Protein AF-A0A662VLW8-F1 (afdb_monomer)

Structure (mmCIF, N/CA/C/O backbone):
data_AF-A0A662VLW8-F1
#
_entry.id   AF-A0A662VLW8-F1
#
loop_
_atom_site.group_PDB
_atom_site.id
_atom_site.type_symbol
_atom_site.label_atom_id
_atom_site.label_alt_id
_atom_site.label_comp_id
_atom_site.label_asym_id
_atom_site.label_entity_id
_atom_site.label_seq_id
_atom_site.pdbx_PDB_ins_code
_atom_site.Cartn_x
_atom_site.Cartn_y
_atom_site.Cartn_z
_atom_site.occupancy
_atom_site.B_iso_or_equiv
_atom_site.auth_seq_id
_atom_site.auth_comp_id
_atom_site.auth_asym_id
_atom_site.auth_atom_id
_atom_site.pdbx_PDB_model_num
ATOM 1 N N . MET A 1 1 ? -8.855 11.439 -11.897 1.00 85.56 1 MET A N 1
ATOM 2 C CA . MET A 1 1 ? -8.443 11.317 -10.485 1.00 85.56 1 MET A CA 1
ATOM 3 C C . MET A 1 1 ? -9.044 10.047 -9.912 1.00 85.56 1 MET A C 1
ATOM 5 O O . MET A 1 1 ? -10.262 9.902 -9.970 1.00 85.56 1 MET A O 1
ATOM 9 N N . ASP A 1 2 ? -8.209 9.152 -9.398 1.00 95.69 2 ASP A N 1
ATOM 10 C CA . ASP A 1 2 ? -8.603 7.852 -8.847 1.00 95.69 2 ASP A CA 1
ATOM 11 C C . ASP A 1 2 ? -9.558 7.975 -7.647 1.00 95.69 2 ASP A C 1
ATOM 13 O O . ASP A 1 2 ? -9.374 8.852 -6.803 1.00 95.69 2 ASP A O 1
ATOM 17 N N . TYR A 1 3 ? -10.555 7.084 -7.568 1.00 94.62 3 TYR A N 1
ATOM 18 C CA . TYR A 1 3 ? -11.635 7.117 -6.575 1.00 94.62 3 TYR A CA 1
ATOM 19 C C . TYR A 1 3 ? -11.154 6.978 -5.122 1.00 94.62 3 TYR A C 1
ATOM 21 O O . TYR A 1 3 ? -11.579 7.760 -4.269 1.00 94.62 3 TYR A O 1
ATOM 29 N N . ILE A 1 4 ? -10.237 6.045 -4.836 1.00 96.50 4 ILE A N 1
ATOM 30 C CA . ILE A 1 4 ? -9.683 5.863 -3.485 1.00 96.50 4 ILE A CA 1
ATOM 31 C C . ILE A 1 4 ? -8.940 7.132 -3.062 1.00 96.50 4 ILE A C 1
ATOM 33 O O . ILE A 1 4 ? -9.082 7.591 -1.928 1.00 96.50 4 ILE A O 1
ATOM 37 N N . ILE A 1 5 ? -8.198 7.751 -3.985 1.00 97.94 5 ILE A N 1
ATOM 38 C CA . ILE A 1 5 ? -7.522 9.024 -3.714 1.00 97.94 5 ILE A CA 1
ATOM 39 C C . ILE A 1 5 ? -8.530 10.142 -3.418 1.00 97.94 5 ILE A C 1
ATOM 41 O O . ILE A 1 5 ? -8.291 10.931 -2.502 1.00 97.94 5 ILE A O 1
ATOM 45 N N . GLN A 1 6 ? -9.661 10.217 -4.135 1.00 97.00 6 GLN A N 1
ATOM 46 C CA . GLN A 1 6 ? -10.696 11.222 -3.840 1.00 97.00 6 GLN A CA 1
ATOM 47 C C . GLN A 1 6 ? -11.248 11.055 -2.421 1.00 97.00 6 GLN A C 1
ATOM 49 O O . GLN A 1 6 ? -11.344 12.034 -1.679 1.00 97.00 6 GLN A O 1
ATOM 54 N N . LEU A 1 7 ? -11.550 9.817 -2.021 1.00 96.56 7 LEU A N 1
ATOM 55 C CA . LEU A 1 7 ? -12.057 9.509 -0.686 1.00 96.56 7 LEU A CA 1
ATOM 56 C C . LEU A 1 7 ? -11.058 9.894 0.405 1.00 96.56 7 LEU A C 1
ATOM 58 O O . LEU A 1 7 ? -11.410 10.630 1.327 1.00 96.56 7 LEU A O 1
ATOM 62 N N . LEU A 1 8 ? -9.796 9.487 0.265 1.00 97.38 8 LEU A N 1
ATOM 63 C CA . LEU A 1 8 ? -8.748 9.823 1.231 1.00 97.38 8 LEU A CA 1
ATOM 64 C C . LEU A 1 8 ? -8.506 11.336 1.326 1.00 97.38 8 LEU A C 1
ATOM 66 O O . LEU A 1 8 ? -8.217 11.843 2.406 1.00 97.38 8 LEU A O 1
ATOM 70 N N . LYS A 1 9 ? -8.654 12.076 0.220 1.00 97.56 9 LYS A N 1
ATOM 71 C CA . LYS A 1 9 ? -8.595 13.547 0.230 1.00 97.56 9 LYS A CA 1
ATOM 72 C C . LYS A 1 9 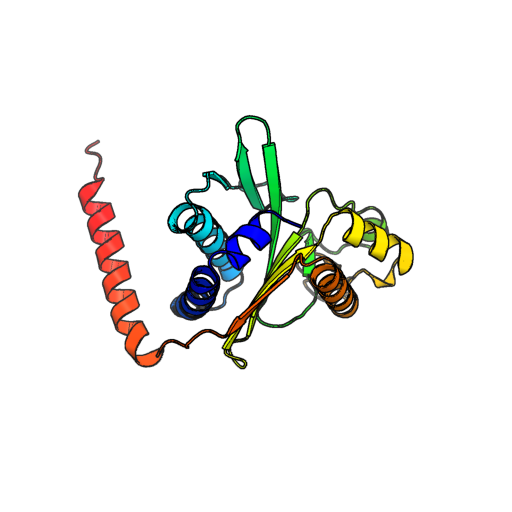? -9.787 14.178 0.941 1.00 97.56 9 LYS A C 1
ATOM 74 O O . LYS A 1 9 ? -9.612 15.210 1.580 1.00 97.56 9 LYS A O 1
ATOM 79 N N . SER A 1 10 ? -10.970 13.573 0.840 1.00 97.12 10 SER A N 1
ATOM 80 C CA . SER A 1 10 ? -12.174 14.054 1.526 1.00 97.12 10 SER A CA 1
ATOM 81 C C . SER A 1 10 ? -12.163 13.788 3.037 1.00 97.12 10 SER A C 1
ATOM 83 O O . SER A 1 10 ? -12.793 14.538 3.778 1.00 97.12 10 SER A O 1
ATOM 85 N N . ARG A 1 11 ? -11.436 12.752 3.487 1.00 96.94 11 ARG A N 1
ATOM 86 C CA . ARG A 1 11 ? -11.276 12.353 4.899 1.00 96.94 11 ARG A CA 1
ATOM 87 C C . ARG A 1 11 ? -9.808 12.062 5.240 1.00 96.94 11 ARG A C 1
ATOM 89 O O . ARG A 1 11 ? -9.415 10.904 5.417 1.00 96.94 11 ARG A O 1
ATOM 96 N N . PRO A 1 12 ? -8.945 13.091 5.291 1.00 95.38 12 PRO A N 1
ATOM 97 C CA . PRO A 1 12 ? -7.513 12.912 5.533 1.00 95.38 12 PRO A CA 1
ATOM 98 C C . PRO A 1 12 ? -7.187 12.319 6.916 1.00 95.38 12 PRO A C 1
ATOM 100 O O . PRO A 1 12 ? -6.102 11.766 7.105 1.00 95.38 12 PRO A O 1
ATOM 103 N N . GLU A 1 13 ? -8.100 12.405 7.881 1.00 96.75 13 GLU A N 1
ATOM 104 C CA . GLU A 1 13 ? -8.016 11.753 9.191 1.00 96.75 13 GLU A CA 1
ATOM 105 C C . GLU A 1 13 ? -7.981 10.222 9.091 1.00 96.75 13 GLU A C 1
ATOM 107 O O . GLU A 1 13 ? -7.292 9.568 9.877 1.00 96.75 13 GLU A O 1
ATOM 112 N N . THR A 1 14 ? -8.638 9.644 8.082 1.00 97.12 14 THR A N 1
ATOM 113 C CA . THR A 1 14 ? -8.583 8.206 7.801 1.00 97.12 14 THR A CA 1
ATOM 114 C C . THR A 1 14 ? -7.182 7.789 7.354 1.00 97.12 14 THR A C 1
ATOM 116 O O . THR A 1 14 ? -6.678 6.737 7.751 1.00 97.12 14 THR A O 1
ATOM 119 N N . LEU A 1 15 ? -6.496 8.637 6.582 1.00 96.56 15 LEU A N 1
ATOM 120 C CA . LEU A 1 15 ? -5.108 8.388 6.200 1.00 96.56 15 LEU A CA 1
ATOM 121 C C . LEU A 1 15 ? -4.164 8.508 7.410 1.00 96.56 15 LEU A C 1
ATOM 123 O O . LEU A 1 15 ? -3.260 7.691 7.572 1.00 96.56 15 LEU A O 1
ATOM 127 N N . GLU A 1 16 ? -4.402 9.464 8.309 1.00 96.88 16 GLU A N 1
ATOM 128 C CA . GLU A 1 16 ? -3.677 9.549 9.583 1.00 96.88 16 GLU A CA 1
ATOM 129 C C . GLU A 1 16 ? -3.912 8.317 10.479 1.00 96.88 16 GLU A C 1
ATOM 131 O O . GLU A 1 16 ? -2.974 7.809 11.103 1.00 96.88 16 GLU A O 1
ATOM 136 N N . LEU A 1 17 ? -5.143 7.796 10.534 1.00 97.31 17 LEU A N 1
ATOM 137 C CA . LEU A 1 17 ? -5.445 6.527 11.196 1.00 97.31 17 LEU A CA 1
ATOM 138 C C . LEU A 1 17 ? -4.645 5.375 10.577 1.00 97.31 17 LEU A C 1
ATOM 140 O O . LEU A 1 17 ? -4.013 4.628 11.322 1.00 97.31 17 LEU A O 1
ATOM 144 N N . LEU A 1 18 ? -4.602 5.263 9.246 1.00 97.00 18 LEU A N 1
ATOM 145 C CA . LEU A 1 18 ? -3.811 4.230 8.574 1.00 97.00 18 LEU A CA 1
ATOM 146 C C . LEU A 1 18 ? -2.327 4.314 8.955 1.00 97.00 18 LEU A C 1
ATOM 148 O O . LEU A 1 18 ? -1.722 3.281 9.226 1.00 97.00 18 LEU A O 1
ATOM 152 N N . GLY A 1 19 ? -1.753 5.520 9.042 1.00 96.06 19 GLY A N 1
ATOM 153 C CA . GLY A 1 19 ? -0.368 5.725 9.487 1.00 96.06 19 GLY A CA 1
ATOM 154 C C . GLY A 1 19 ? -0.106 5.183 10.896 1.00 96.06 19 GLY A C 1
ATOM 155 O O . GLY A 1 19 ? 0.886 4.493 11.129 1.00 96.06 19 GLY A O 1
ATOM 156 N N . ARG A 1 20 ? -1.046 5.408 11.819 1.00 95.50 20 ARG A N 1
ATOM 157 C CA . ARG A 1 20 ? -1.007 4.858 13.183 1.00 95.50 20 ARG A CA 1
ATOM 158 C C . ARG A 1 20 ? -1.162 3.336 13.204 1.00 95.50 20 ARG A C 1
ATOM 160 O O . ARG A 1 20 ? -0.354 2.653 13.829 1.00 95.50 20 ARG A O 1
ATOM 167 N N . LEU A 1 21 ? -2.144 2.788 12.483 1.00 94.94 21 LEU A N 1
ATOM 168 C CA . LEU A 1 21 ? -2.339 1.336 12.343 1.00 94.94 21 LEU A CA 1
ATOM 169 C C . LEU A 1 21 ? -1.097 0.651 11.760 1.00 94.94 21 LEU A C 1
ATOM 171 O O . LEU A 1 21 ? -0.743 -0.454 12.173 1.00 94.94 21 LEU A O 1
ATOM 175 N N . TRP A 1 22 ? -0.401 1.332 10.850 1.00 93.06 22 TRP A N 1
ATOM 176 C CA . TRP A 1 22 ? 0.841 0.851 10.262 1.00 93.06 22 TRP A CA 1
ATOM 177 C C . TRP A 1 22 ? 1.918 0.576 11.308 1.00 93.06 22 TRP A C 1
ATOM 179 O O . TRP A 1 22 ? 2.621 -0.422 11.190 1.00 93.06 22 TRP A O 1
ATOM 189 N N . GLU A 1 23 ? 2.048 1.424 12.335 1.00 91.38 23 GLU A N 1
ATOM 190 C CA . GLU A 1 23 ? 2.996 1.200 13.433 1.00 91.38 23 GLU A CA 1
ATOM 191 C C . GLU A 1 23 ? 2.580 -0.004 14.291 1.00 91.38 23 GLU A C 1
ATOM 193 O O . GLU A 1 23 ? 3.427 -0.838 14.616 1.00 91.38 23 GLU A O 1
ATOM 198 N N . ILE A 1 24 ? 1.281 -0.148 14.585 1.00 92.75 24 ILE A N 1
ATOM 199 C CA . ILE A 1 24 ? 0.736 -1.258 15.388 1.00 92.75 24 ILE A CA 1
ATOM 200 C C . ILE A 1 24 ? 1.044 -2.616 14.749 1.00 92.75 24 ILE A C 1
ATOM 202 O O . ILE A 1 24 ? 1.439 -3.540 15.460 1.00 92.75 24 ILE A O 1
ATOM 206 N N . LEU A 1 25 ? 0.946 -2.731 13.418 1.00 91.06 25 LEU A N 1
ATOM 207 C CA . LEU A 1 25 ? 1.247 -3.971 12.689 1.00 91.06 25 LEU A CA 1
ATOM 208 C C . LEU A 1 25 ? 2.637 -4.550 12.999 1.00 91.06 25 LEU A C 1
ATOM 210 O O . LEU A 1 25 ? 2.832 -5.761 12.921 1.00 91.06 25 LEU A O 1
ATOM 214 N N . TYR A 1 26 ? 3.605 -3.714 13.385 1.00 88.31 26 TYR A N 1
ATOM 215 C CA . TYR A 1 26 ? 4.954 -4.174 13.720 1.00 88.31 26 TYR A CA 1
ATOM 216 C C . TYR A 1 26 ? 5.076 -4.835 15.086 1.00 88.31 26 TYR A C 1
ATOM 218 O O . TYR A 1 26 ? 6.105 -5.461 15.347 1.00 88.31 26 TYR A O 1
ATOM 226 N N . ILE A 1 27 ? 4.059 -4.750 15.949 1.00 90.25 27 ILE A N 1
ATOM 227 C CA . ILE A 1 27 ? 4.048 -5.497 17.216 1.00 90.25 27 ILE A CA 1
ATOM 228 C C . ILE A 1 27 ? 4.160 -7.000 16.944 1.00 90.25 27 ILE A C 1
ATOM 230 O O . ILE A 1 27 ? 4.858 -7.710 17.669 1.00 90.25 27 ILE A O 1
ATOM 234 N N . GLU A 1 28 ? 3.530 -7.460 15.867 1.00 86.12 28 GLU A N 1
ATOM 235 C CA . GLU A 1 28 ? 3.538 -8.848 15.415 1.00 86.12 28 GLU A CA 1
ATOM 236 C C . GLU A 1 28 ? 4.743 -9.204 14.515 1.00 86.12 28 GLU A C 1
ATOM 238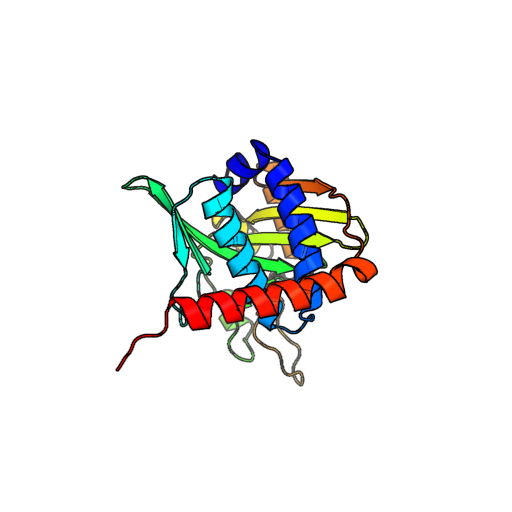 O O . GLU A 1 28 ? 4.808 -10.305 13.969 1.00 86.12 28 GLU A O 1
ATOM 243 N N . GLY A 1 29 ? 5.691 -8.283 14.316 1.00 83.81 29 GLY A N 1
ATOM 244 C CA . GLY A 1 29 ? 6.921 -8.514 13.556 1.00 83.81 29 GLY A CA 1
ATOM 245 C C . GLY A 1 29 ? 6.897 -8.066 12.089 1.00 83.81 29 GLY A C 1
ATOM 246 O O . GLY A 1 29 ? 5.862 -7.766 11.501 1.00 83.81 29 GLY A O 1
ATOM 247 N N . SER A 1 30 ? 8.090 -8.027 11.491 1.00 77.75 30 SER A N 1
ATOM 248 C CA . SER A 1 30 ? 8.383 -7.467 10.160 1.00 77.75 30 SER A CA 1
ATOM 249 C C . SER A 1 30 ? 8.641 -8.522 9.075 1.00 77.75 30 SER A C 1
ATOM 251 O O . SER A 1 30 ? 9.260 -8.228 8.050 1.00 77.75 30 SER A O 1
ATOM 253 N N . THR A 1 31 ? 8.202 -9.764 9.294 1.00 79.88 31 THR A N 1
ATOM 254 C CA . THR A 1 31 ? 8.349 -10.850 8.313 1.00 79.88 31 THR A CA 1
ATOM 255 C C . THR A 1 31 ? 7.606 -10.530 7.007 1.00 79.88 31 THR A C 1
ATOM 257 O O . THR A 1 31 ? 6.701 -9.693 7.011 1.00 79.88 31 THR A O 1
ATOM 260 N N . PRO A 1 32 ? 7.941 -11.189 5.877 1.00 65.44 32 PRO A N 1
ATOM 261 C CA . PRO A 1 32 ? 7.308 -10.927 4.578 1.00 65.44 32 PRO A CA 1
ATOM 262 C C . PRO A 1 32 ? 5.769 -10.940 4.584 1.00 65.44 32 PRO A C 1
ATOM 264 O O . PRO A 1 32 ? 5.152 -10.198 3.820 1.00 65.44 32 PRO A O 1
ATOM 267 N N . ASP A 1 33 ? 5.147 -11.695 5.492 1.00 82.56 33 ASP A N 1
ATOM 268 C CA . ASP A 1 33 ? 3.688 -11.770 5.663 1.00 82.56 33 ASP A CA 1
ATOM 269 C C . ASP A 1 33 ? 3.052 -10.450 6.134 1.00 82.56 33 ASP A C 1
ATOM 271 O O . ASP A 1 33 ? 1.831 -10.289 6.110 1.00 82.56 33 ASP A O 1
ATOM 275 N N . ILE A 1 34 ? 3.859 -9.461 6.539 1.00 88.00 34 ILE A N 1
ATOM 276 C CA . ILE A 1 34 ? 3.381 -8.104 6.827 1.00 88.00 34 ILE A CA 1
ATOM 277 C C . ILE A 1 34 ? 2.670 -7.475 5.620 1.00 88.00 34 ILE A C 1
ATOM 279 O O . ILE A 1 34 ? 1.746 -6.689 5.806 1.00 88.00 34 ILE A O 1
ATOM 283 N N . GLY A 1 35 ? 3.039 -7.853 4.388 1.00 89.12 35 GLY A N 1
ATOM 284 C CA . GLY A 1 35 ? 2.359 -7.390 3.177 1.00 89.12 35 GLY A CA 1
ATOM 285 C C . GLY A 1 35 ? 0.873 -7.755 3.166 1.00 89.12 35 GLY A C 1
ATOM 286 O O . GLY A 1 35 ? 0.034 -6.883 2.953 1.00 89.12 35 GLY A O 1
ATOM 287 N N . LYS A 1 36 ? 0.538 -9.010 3.495 1.00 90.00 36 LYS A N 1
ATOM 288 C CA . LYS A 1 36 ? -0.855 -9.481 3.547 1.00 90.00 36 LYS A CA 1
ATOM 289 C C . LYS A 1 36 ? -1.636 -8.884 4.715 1.00 90.00 36 LYS A C 1
ATOM 291 O O . LYS A 1 36 ? -2.812 -8.571 4.566 1.00 90.00 36 LYS A O 1
ATOM 296 N N . ARG A 1 37 ? -0.979 -8.627 5.849 1.00 92.50 37 ARG A N 1
ATOM 297 C CA . ARG A 1 37 ? -1.599 -7.901 6.973 1.00 92.50 37 ARG A CA 1
ATOM 298 C C . ARG A 1 37 ? -1.934 -6.451 6.615 1.00 92.50 37 ARG A C 1
ATOM 300 O O . ARG A 1 37 ? -3.018 -5.981 6.945 1.00 92.50 37 ARG A O 1
ATOM 307 N N . ARG A 1 38 ? -1.047 -5.758 5.894 1.00 94.69 38 ARG A N 1
ATOM 308 C CA . ARG A 1 38 ? -1.317 -4.402 5.386 1.00 94.69 38 ARG A CA 1
ATOM 309 C C . ARG A 1 38 ? -2.439 -4.393 4.357 1.00 94.69 38 ARG A C 1
ATOM 311 O O . ARG A 1 38 ? -3.293 -3.522 4.434 1.00 94.69 38 ARG A O 1
ATOM 318 N N . GLU A 1 39 ? -2.457 -5.357 3.43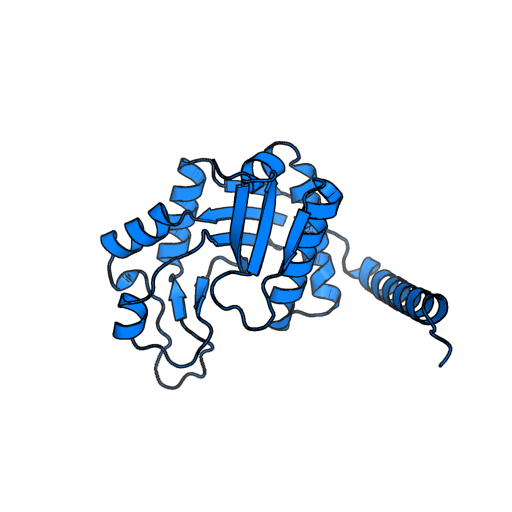7 1.00 95.31 39 GLU A N 1
ATOM 319 C CA . GLU A 1 39 ? -3.567 -5.523 2.491 1.00 95.31 39 GLU A CA 1
ATOM 320 C C . GLU A 1 39 ? -4.896 -5.678 3.229 1.00 95.31 39 GLU A C 1
ATOM 322 O O . GLU A 1 39 ? -5.842 -4.945 2.950 1.00 95.31 39 GLU A O 1
ATOM 327 N N . HIS A 1 40 ? -4.944 -6.574 4.219 1.00 95.25 40 HIS A N 1
ATOM 328 C CA . HIS A 1 40 ? -6.137 -6.782 5.026 1.00 95.25 40 HIS A CA 1
ATOM 329 C C . HIS A 1 40 ? -6.577 -5.493 5.731 1.00 95.25 40 HIS A C 1
ATOM 331 O O . HIS A 1 40 ? -7.727 -5.096 5.589 1.00 95.25 40 HIS A O 1
ATOM 337 N N . ILE A 1 41 ? -5.664 -4.790 6.414 1.00 96.44 41 ILE A N 1
ATOM 338 C CA . ILE A 1 41 ? -5.990 -3.522 7.086 1.00 96.44 41 ILE A CA 1
ATOM 339 C C . ILE A 1 41 ? -6.492 -2.461 6.108 1.00 96.44 41 ILE A C 1
ATOM 341 O O . ILE A 1 41 ? -7.457 -1.776 6.427 1.00 96.44 41 ILE A O 1
ATOM 345 N N . ILE A 1 42 ? -5.868 -2.309 4.937 1.00 97.62 42 ILE A N 1
ATOM 346 C CA . ILE A 1 42 ? -6.299 -1.318 3.942 1.00 97.62 42 ILE A CA 1
ATOM 347 C C . ILE A 1 42 ? -7.722 -1.623 3.480 1.00 97.62 42 ILE A C 1
ATOM 349 O O . ILE A 1 42 ? -8.553 -0.722 3.441 1.00 97.62 42 ILE A O 1
ATOM 353 N N . ARG A 1 43 ? -8.023 -2.887 3.178 1.00 97.69 43 ARG A N 1
ATOM 354 C CA . ARG A 1 43 ? -9.363 -3.300 2.748 1.00 97.69 43 ARG A CA 1
ATOM 355 C C . ARG A 1 43 ? -10.397 -3.067 3.844 1.00 97.69 43 ARG A C 1
ATOM 357 O O . ARG A 1 43 ? -11.390 -2.402 3.584 1.00 97.69 43 ARG A O 1
ATOM 364 N N . THR A 1 44 ? -10.120 -3.515 5.066 1.00 97.75 44 THR A N 1
ATOM 365 C CA . THR A 1 44 ? -11.010 -3.298 6.212 1.00 97.75 44 THR A CA 1
ATOM 366 C C . THR A 1 44 ? -11.215 -1.809 6.482 1.00 97.75 44 THR A C 1
ATOM 368 O O . THR A 1 44 ? -12.324 -1.385 6.771 1.00 97.75 44 THR A O 1
ATOM 371 N N . LEU A 1 45 ? -10.178 -0.980 6.344 1.00 97.75 45 LEU A N 1
ATOM 372 C CA . LEU A 1 45 ? -10.301 0.470 6.485 1.00 97.75 45 LEU A CA 1
ATOM 373 C C . LEU A 1 45 ? -11.201 1.072 5.397 1.00 97.75 45 LEU A C 1
ATOM 375 O O . LEU A 1 45 ? -12.038 1.912 5.709 1.00 97.75 45 LEU A O 1
ATOM 379 N N . LEU A 1 46 ? -11.080 0.628 4.141 1.00 97.44 46 LEU A N 1
ATOM 380 C CA . LEU A 1 46 ? -11.973 1.059 3.059 1.00 97.44 46 LEU A CA 1
ATOM 381 C C . LEU A 1 46 ? -13.439 0.691 3.339 1.00 97.44 46 LEU A C 1
ATOM 383 O O . LEU A 1 46 ? -14.337 1.493 3.085 1.00 97.44 46 LEU A O 1
ATOM 387 N N . GLU A 1 47 ? -13.683 -0.494 3.891 1.00 97.50 47 GLU A N 1
ATOM 388 C CA . GLU A 1 47 ? -15.028 -0.940 4.265 1.00 97.50 47 GLU A CA 1
ATOM 389 C C . GLU A 1 47 ? -15.578 -0.147 5.458 1.00 97.50 47 GLU A C 1
ATOM 391 O O . GLU A 1 47 ? -16.687 0.378 5.398 1.00 97.50 47 GLU A O 1
ATOM 396 N N . MET A 1 48 ? -14.795 -0.007 6.528 1.00 97.75 48 MET A N 1
ATOM 397 C CA . MET A 1 48 ? -15.260 0.555 7.800 1.00 97.75 48 MET A CA 1
ATOM 398 C C . MET A 1 48 ? -15.334 2.086 7.793 1.00 97.75 48 MET A C 1
ATOM 400 O 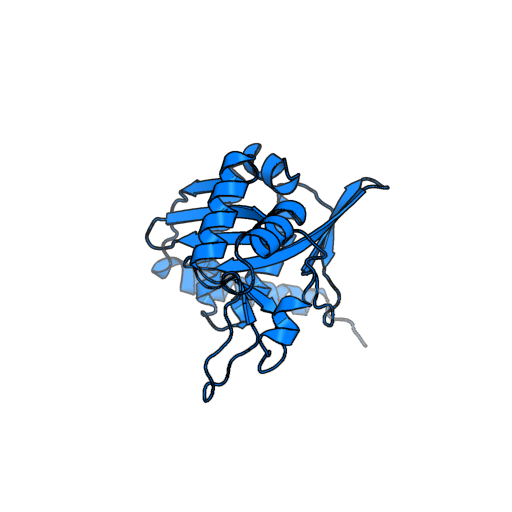O . MET A 1 48 ? -16.284 2.653 8.327 1.00 97.75 48 MET A O 1
ATOM 404 N N . GLU A 1 49 ? -14.364 2.767 7.177 1.00 97.56 49 GLU A N 1
ATOM 405 C CA . GLU A 1 49 ? -14.273 4.235 7.214 1.00 97.56 49 GLU A CA 1
ATOM 406 C C . GLU A 1 49 ? -15.014 4.905 6.050 1.00 97.56 49 GLU A C 1
ATOM 408 O O . GLU A 1 49 ? -15.439 6.059 6.160 1.00 97.56 49 GLU A O 1
ATOM 413 N N . PHE A 1 50 ? -15.186 4.191 4.932 1.00 95.75 50 PHE A N 1
ATOM 414 C CA . PHE A 1 50 ? -15.840 4.716 3.728 1.00 95.75 50 PHE A CA 1
ATOM 415 C C . PHE A 1 50 ? -17.105 3.954 3.317 1.00 95.75 50 PHE A C 1
ATOM 417 O O . PHE A 1 50 ? -17.769 4.378 2.374 1.00 95.75 50 PHE A O 1
ATOM 424 N N . GLY A 1 51 ? -17.473 2.869 4.009 1.00 95.44 51 GLY A N 1
ATOM 425 C CA . GLY A 1 51 ? -18.672 2.088 3.687 1.00 95.44 51 GLY A CA 1
ATOM 426 C C . GLY A 1 51 ? -18.587 1.372 2.338 1.00 95.44 51 GLY A C 1
ATOM 427 O O . GLY A 1 51 ? -19.617 1.055 1.744 1.00 95.44 51 GLY A O 1
ATOM 428 N N . LEU A 1 52 ? -17.375 1.165 1.816 1.00 95.62 52 LEU A N 1
ATOM 429 C CA . LEU A 1 52 ? -17.180 0.517 0.526 1.00 95.62 52 LEU A CA 1
ATOM 430 C C . LEU A 1 52 ? -17.403 -0.985 0.633 1.00 95.62 52 LEU A C 1
ATOM 432 O O . LEU A 1 52 ? -17.148 -1.598 1.663 1.00 95.62 52 LEU A O 1
ATOM 436 N N . LYS A 1 53 ? -17.806 -1.601 -0.477 1.00 96.44 53 LYS A N 1
ATOM 437 C CA . LYS A 1 53 ? -17.763 -3.055 -0.624 1.00 96.44 53 LYS A CA 1
ATOM 438 C C . LYS A 1 53 ? -16.442 -3.445 -1.278 1.00 96.44 53 LYS A C 1
ATOM 440 O O . LYS A 1 53 ? -16.192 -3.067 -2.427 1.00 96.44 53 LYS A O 1
ATOM 445 N N . VAL A 1 54 ? -15.617 -4.213 -0.564 1.00 97.06 54 VAL A N 1
ATOM 446 C CA . VAL A 1 54 ? -14.284 -4.614 -1.026 1.00 97.06 54 VAL A CA 1
ATOM 447 C C . VAL A 1 54 ? -14.184 -6.131 -1.132 1.00 97.06 54 VAL A C 1
ATOM 449 O O . VAL A 1 54 ? -14.424 -6.867 -0.183 1.00 97.06 54 VAL A O 1
ATOM 452 N N . ILE A 1 55 ? -13.808 -6.625 -2.309 1.00 96.44 55 ILE A N 1
ATOM 453 C CA . ILE A 1 55 ? -13.700 -8.058 -2.583 1.00 96.44 55 ILE A CA 1
ATOM 454 C C . ILE A 1 55 ? -12.213 -8.450 -2.635 1.00 96.44 55 ILE A C 1
ATOM 456 O O . ILE A 1 55 ? -11.481 -7.875 -3.444 1.00 96.44 55 ILE A O 1
ATOM 460 N N . PRO A 1 56 ? -11.745 -9.406 -1.803 1.00 96.62 56 PRO A N 1
ATOM 461 C CA . PRO A 1 56 ? -10.409 -9.988 -1.942 1.00 96.62 56 PRO A CA 1
ATOM 462 C C . PRO A 1 56 ? -10.212 -10.615 -3.316 1.00 96.62 56 PRO A C 1
ATOM 464 O O . PRO A 1 56 ? -11.104 -11.305 -3.812 1.00 96.62 56 PRO A O 1
ATOM 467 N N . ALA A 1 57 ? -9.003 -10.513 -3.852 1.00 94.94 57 ALA A N 1
ATOM 468 C CA . ALA A 1 57 ? -8.565 -11.439 -4.878 1.00 94.94 57 ALA A CA 1
ATOM 469 C C . ALA A 1 57 ? -8.520 -12.884 -4.333 1.00 94.94 57 ALA A C 1
ATOM 471 O O . ALA A 1 57 ? -8.182 -13.098 -3.160 1.00 94.94 57 ALA A O 1
ATOM 472 N N . PRO A 1 58 ? -8.847 -13.901 -5.152 1.00 93.06 58 PRO A N 1
ATOM 473 C CA . PRO A 1 58 ? -8.652 -15.299 -4.779 1.00 93.06 58 PRO A CA 1
ATOM 474 C C . PRO A 1 58 ? -7.187 -15.592 -4.393 1.00 93.06 58 PRO A C 1
ATOM 476 O O . PRO A 1 58 ? -6.285 -14.999 -4.976 1.00 93.06 58 PRO A O 1
ATOM 479 N N . PRO A 1 59 ? -6.895 -16.557 -3.498 1.00 84.00 59 PRO A N 1
ATOM 480 C CA . PRO A 1 59 ? -5.528 -16.799 -3.009 1.00 84.00 59 PRO A CA 1
ATOM 481 C C . PRO A 1 59 ? -4.458 -17.083 -4.079 1.00 84.00 59 PRO A C 1
ATOM 483 O O . PRO A 1 59 ? -3.274 -16.884 -3.823 1.00 84.00 59 PRO A O 1
ATOM 486 N N . MET A 1 60 ? -4.862 -17.581 -5.254 1.00 85.25 60 MET A N 1
ATOM 487 C CA . MET A 1 60 ? -3.969 -17.913 -6.375 1.00 85.25 60 MET A CA 1
ATOM 488 C C . MET A 1 60 ? -3.919 -16.831 -7.461 1.00 85.25 60 MET A C 1
ATOM 490 O O . MET A 1 60 ? -3.181 -16.994 -8.435 1.00 85.25 60 MET A O 1
ATOM 494 N N . GLU A 1 61 ? -4.701 -15.760 -7.315 1.00 89.75 61 GLU A N 1
ATOM 495 C CA . GLU A 1 61 ? -4.647 -14.597 -8.197 1.00 89.75 61 GLU A CA 1
ATOM 496 C C . GLU A 1 61 ? -3.279 -13.915 -8.082 1.00 89.75 61 GLU A C 1
ATOM 498 O O . GLU A 1 61 ? -2.672 -13.867 -7.010 1.00 89.75 61 GLU A O 1
ATOM 503 N N . ARG A 1 62 ? -2.758 -13.445 -9.215 1.00 83.44 62 ARG A N 1
ATOM 504 C CA . ARG A 1 62 ? -1.396 -12.909 -9.329 1.00 83.44 62 ARG A CA 1
ATOM 505 C C . ARG A 1 62 ? -1.356 -11.475 -9.824 1.00 83.44 62 ARG A C 1
ATOM 507 O O . ARG A 1 62 ? -0.327 -10.833 -9.635 1.00 83.44 62 ARG A O 1
ATOM 514 N N . ASP A 1 63 ? -2.434 -11.008 -10.446 1.00 88.44 63 ASP A N 1
ATOM 515 C CA . ASP A 1 63 ? -2.436 -9.742 -11.172 1.00 88.44 63 ASP A CA 1
ATOM 516 C C . ASP A 1 63 ? -3.067 -8.597 -10.349 1.00 88.44 63 ASP A C 1
ATOM 518 O O . ASP A 1 63 ? -2.763 -7.431 -10.594 1.00 88.44 63 ASP A O 1
ATOM 522 N N . TRP A 1 64 ? -3.921 -8.904 -9.364 1.00 94.44 64 TRP A N 1
ATOM 523 C CA . TRP A 1 64 ? -4.563 -7.924 -8.476 1.00 94.44 64 TRP A CA 1
ATOM 524 C C . TRP A 1 64 ? -4.770 -8.490 -7.061 1.00 94.44 64 TRP A C 1
ATOM 526 O O . TRP A 1 64 ? -4.790 -9.703 -6.872 1.00 94.44 64 TRP A O 1
ATOM 536 N N . ASP A 1 65 ? -4.941 -7.615 -6.064 1.00 95.88 65 ASP A N 1
ATOM 537 C CA . ASP A 1 65 ? -5.082 -8.000 -4.648 1.00 95.88 65 ASP A CA 1
ATOM 538 C C . ASP A 1 65 ? -6.498 -7.776 -4.101 1.00 95.88 65 ASP A C 1
ATOM 540 O O . ASP A 1 65 ? -6.990 -8.560 -3.288 1.00 95.88 65 ASP A O 1
ATOM 544 N N . PHE A 1 66 ? -7.184 -6.718 -4.539 1.00 97.44 66 PHE A N 1
ATOM 545 C CA . PHE A 1 66 ? -8.582 -6.483 -4.174 1.00 97.44 66 PHE A CA 1
ATOM 546 C C . PHE A 1 66 ? -9.341 -5.642 -5.207 1.00 97.44 66 PHE A C 1
ATOM 548 O O . PHE A 1 66 ? -8.754 -4.959 -6.048 1.00 97.44 66 PHE A O 1
ATOM 555 N N . GLN A 1 67 ? -10.668 -5.698 -5.132 1.00 97.31 67 GLN A N 1
ATOM 556 C CA . GLN A 1 67 ? -11.586 -4.972 -5.997 1.00 97.31 67 GLN A CA 1
ATOM 557 C C . GLN A 1 67 ? -12.546 -4.145 -5.153 1.00 97.31 67 GLN A C 1
ATOM 559 O O . GLN A 1 67 ? -13.145 -4.655 -4.211 1.00 97.31 67 GLN A O 1
ATOM 564 N N . VAL A 1 68 ? -12.716 -2.878 -5.516 1.00 96.81 68 VAL A N 1
ATOM 565 C CA . VAL A 1 68 ? -13.729 -1.995 -4.937 1.00 96.81 68 VAL A CA 1
ATOM 566 C C . VAL A 1 68 ? -14.943 -1.979 -5.855 1.00 96.81 68 VAL A C 1
ATOM 568 O O . VAL A 1 68 ? -14.809 -1.758 -7.063 1.00 96.81 68 VAL A O 1
ATOM 571 N N . ILE A 1 69 ? -16.125 -2.206 -5.287 1.00 94.81 69 ILE A N 1
ATOM 572 C CA . ILE A 1 69 ? -17.401 -2.032 -5.986 1.00 94.81 69 ILE A CA 1
ATOM 573 C C . ILE A 1 69 ? -17.854 -0.589 -5.770 1.00 94.81 69 ILE A C 1
ATOM 575 O O . ILE A 1 69 ? -18.119 -0.189 -4.638 1.00 94.81 69 ILE A O 1
ATOM 579 N N . LEU A 1 70 ? -17.882 0.193 -6.848 1.00 88.81 70 LEU A N 1
ATOM 580 C CA . LEU A 1 70 ? -18.231 1.616 -6.826 1.00 88.81 70 LEU A CA 1
ATOM 581 C C . LEU A 1 70 ? -19.743 1.814 -6.974 1.00 88.81 70 LEU A C 1
ATOM 583 O O . LEU A 1 70 ? -20.325 2.657 -6.300 1.00 88.81 70 LEU A O 1
ATOM 587 N N . ASP A 1 71 ? -20.362 1.015 -7.842 1.00 85.31 71 ASP A N 1
ATOM 588 C CA . ASP A 1 71 ? -21.808 0.907 -8.041 1.00 85.31 71 ASP A CA 1
ATOM 589 C C . ASP A 1 71 ? -22.135 -0.441 -8.720 1.00 85.31 71 ASP A C 1
ATOM 591 O O . ASP A 1 71 ? -21.256 -1.294 -8.873 1.00 85.31 71 ASP A O 1
ATOM 595 N N . GLU A 1 72 ? -23.396 -0.661 -9.111 1.00 82.88 72 GLU A N 1
ATOM 596 C CA . GLU A 1 72 ? -23.858 -1.917 -9.728 1.00 82.88 72 GLU A CA 1
ATOM 597 C C . GLU A 1 72 ? -23.096 -2.300 -11.008 1.00 82.88 72 GLU A C 1
ATOM 599 O O . GLU A 1 72 ? -22.945 -3.487 -11.298 1.00 82.88 72 GLU A O 1
ATOM 604 N N . ASN A 1 73 ? -22.577 -1.318 -11.750 1.00 85.38 73 ASN A N 1
ATOM 605 C CA . ASN A 1 73 ? -21.920 -1.527 -13.040 1.00 85.38 73 ASN A CA 1
ATOM 606 C C . ASN A 1 73 ? -20.429 -1.171 -13.024 1.00 85.38 73 ASN A C 1
ATOM 608 O O . ASN A 1 73 ? -19.700 -1.511 -13.960 1.00 85.38 73 ASN A O 1
ATOM 612 N N . ARG A 1 74 ? -19.948 -0.500 -11.975 1.00 90.56 74 ARG A N 1
ATOM 613 C CA . ARG A 1 74 ? -18.566 -0.042 -11.860 1.00 90.56 74 ARG A CA 1
ATOM 614 C C . ARG A 1 74 ? -17.836 -0.752 -10.737 1.00 90.56 74 ARG A C 1
ATOM 616 O O . ARG A 1 74 ? -18.160 -0.645 -9.557 1.00 90.56 74 ARG A O 1
ATOM 623 N N . ARG A 1 75 ? -16.756 -1.414 -11.130 1.00 94.31 75 ARG A N 1
ATOM 624 C CA . ARG A 1 75 ? -15.807 -2.081 -10.244 1.00 94.31 75 ARG A CA 1
ATOM 625 C C . ARG A 1 75 ? -14.393 -1.736 -10.667 1.00 94.31 75 ARG A C 1
ATOM 627 O O . ARG A 1 75 ? -14.116 -1.659 -11.861 1.00 94.31 75 ARG A O 1
ATOM 634 N N . GLN A 1 76 ? -13.515 -1.554 -9.692 1.00 95.44 76 GLN A N 1
ATOM 635 C CA . GLN A 1 76 ? -12.112 -1.248 -9.931 1.00 95.44 76 GLN A CA 1
ATOM 636 C C . GLN A 1 76 ? -11.241 -2.218 -9.144 1.00 95.44 76 GLN A C 1
ATOM 638 O O . GLN A 1 76 ? -11.303 -2.261 -7.917 1.00 95.44 76 GLN A O 1
ATOM 643 N N . SER A 1 77 ? -10.443 -3.003 -9.861 1.00 97.06 77 SER A N 1
ATOM 644 C CA . SER A 1 77 ? -9.428 -3.872 -9.266 1.00 97.06 77 SER A CA 1
ATOM 645 C C . SER A 1 77 ? -8.105 -3.126 -9.141 1.00 97.06 77 SER A C 1
ATOM 647 O O . SER A 1 77 ? -7.761 -2.331 -10.019 1.00 97.06 77 SER A O 1
ATOM 649 N N . TYR A 1 78 ? -7.374 -3.409 -8.065 1.00 97.75 78 TYR A N 1
ATOM 650 C CA . TYR A 1 78 ? -6.062 -2.840 -7.778 1.00 97.75 78 TYR A CA 1
ATOM 651 C C . TYR A 1 78 ? -5.060 -3.947 -7.456 1.00 97.75 78 TYR A C 1
ATOM 653 O O . TYR A 1 78 ? -5.357 -4.859 -6.680 1.00 97.75 78 TYR A O 1
ATOM 661 N N . SER A 1 79 ? -3.852 -3.820 -8.001 1.00 96.94 79 SER A N 1
ATOM 662 C CA . SER A 1 79 ? -2.664 -4.453 -7.422 1.00 96.94 79 SER A CA 1
ATOM 663 C C . SER A 1 79 ? -2.182 -3.580 -6.267 1.00 96.94 79 SER A C 1
ATOM 665 O O . SER A 1 79 ? -2.085 -2.362 -6.416 1.00 96.94 79 SER A O 1
ATOM 667 N N . LEU A 1 80 ? -1.873 -4.168 -5.117 1.00 96.62 80 LEU A N 1
ATOM 668 C CA . LEU A 1 80 ? -1.423 -3.443 -3.937 1.00 96.62 80 LEU A CA 1
ATOM 669 C C . LEU A 1 80 ? 0.064 -3.683 -3.689 1.00 96.62 80 LEU A C 1
ATOM 671 O O . LEU A 1 80 ? 0.512 -4.793 -3.406 1.00 96.62 80 LEU A O 1
ATOM 675 N N . ASN A 1 81 ? 0.823 -2.595 -3.627 1.00 95.12 81 ASN A N 1
ATOM 676 C CA . ASN A 1 81 ? 2.206 -2.637 -3.176 1.00 95.12 81 ASN A CA 1
ATOM 677 C C . ASN A 1 81 ? 2.396 -1.736 -1.963 1.00 95.12 81 ASN A C 1
ATOM 679 O O . ASN A 1 81 ? 1.973 -0.582 -1.947 1.00 95.12 81 ASN A O 1
ATOM 683 N N . THR A 1 82 ? 3.072 -2.263 -0.940 1.00 94.50 82 THR A N 1
ATOM 684 C CA . THR A 1 82 ? 3.316 -1.530 0.305 1.00 94.50 82 THR A CA 1
ATOM 685 C C . THR A 1 82 ? 4.790 -1.537 0.690 1.00 94.50 82 THR A C 1
ATOM 687 O O . THR A 1 82 ? 5.442 -2.585 0.662 1.00 94.50 82 THR A O 1
ATOM 690 N N . THR A 1 83 ? 5.336 -0.383 1.073 1.00 92.00 83 THR A N 1
ATOM 691 C CA . THR A 1 83 ? 6.757 -0.244 1.436 1.00 92.00 83 THR A CA 1
ATOM 692 C C . THR A 1 83 ? 6.960 0.682 2.638 1.00 92.00 83 THR A C 1
ATOM 694 O O . THR A 1 83 ? 6.124 1.527 2.949 1.00 92.00 83 THR A O 1
ATOM 697 N N . GLU A 1 84 ? 8.077 0.505 3.352 1.00 87.94 84 GLU A N 1
ATOM 698 C CA . GLU A 1 84 ? 8.527 1.475 4.370 1.00 87.94 84 GLU A CA 1
ATOM 699 C C . GLU A 1 84 ? 9.484 2.526 3.803 1.00 87.94 84 GLU A C 1
ATOM 701 O O . GLU A 1 84 ? 9.618 3.635 4.312 1.00 87.94 84 GLU A O 1
ATOM 706 N N . THR A 1 85 ? 10.197 2.143 2.751 1.00 86.00 85 THR A N 1
ATOM 707 C CA . THR A 1 85 ? 11.153 2.975 2.039 1.00 86.00 85 THR A CA 1
ATOM 708 C C . THR A 1 85 ? 10.912 2.803 0.553 1.00 86.00 85 THR A C 1
ATOM 710 O O . THR A 1 85 ? 10.573 1.713 0.086 1.00 86.00 85 THR A O 1
ATOM 713 N N . ILE A 1 86 ? 11.081 3.888 -0.202 1.00 89.88 86 ILE A N 1
ATOM 714 C CA . ILE A 1 86 ? 10.943 3.839 -1.656 1.00 89.88 86 ILE A CA 1
ATOM 715 C C . ILE A 1 86 ? 12.039 2.918 -2.193 1.00 89.88 86 ILE A C 1
ATOM 717 O O . ILE A 1 86 ? 13.231 3.207 -2.085 1.00 89.88 86 ILE A O 1
ATOM 721 N N . THR A 1 87 ? 11.613 1.793 -2.749 1.00 90.31 87 THR A N 1
ATOM 722 C CA . THR A 1 87 ? 12.469 0.720 -3.251 1.00 90.31 87 THR A CA 1
ATOM 723 C C . THR A 1 87 ? 11.835 0.126 -4.503 1.00 90.31 87 THR A C 1
ATOM 725 O O . THR A 1 87 ? 10.793 0.598 -4.960 1.00 90.31 87 THR A O 1
ATOM 728 N N . THR A 1 88 ? 12.455 -0.910 -5.058 1.00 91.19 88 THR A N 1
ATOM 729 C CA . THR A 1 88 ? 11.891 -1.682 -6.160 1.00 91.19 88 THR A CA 1
ATOM 730 C C . THR A 1 88 ? 10.471 -2.151 -5.833 1.00 91.19 88 THR A C 1
ATOM 732 O O . THR A 1 88 ? 10.234 -2.794 -4.806 1.00 91.19 88 THR A O 1
ATOM 735 N N . LEU A 1 89 ? 9.540 -1.900 -6.749 1.00 92.25 89 LEU A N 1
ATOM 736 C CA . LEU A 1 89 ? 8.156 -2.350 -6.657 1.00 92.25 89 LEU A CA 1
ATOM 737 C C . LEU A 1 89 ? 8.012 -3.671 -7.409 1.00 92.25 89 LEU A C 1
ATOM 739 O O . LEU A 1 89 ? 8.072 -3.701 -8.633 1.00 92.25 89 LEU A O 1
ATOM 743 N N . LYS A 1 90 ? 7.858 -4.781 -6.686 1.00 89.75 90 LYS A N 1
ATOM 744 C CA . LYS A 1 90 ? 7.694 -6.106 -7.300 1.00 89.75 90 LYS A CA 1
ATOM 745 C C . LYS A 1 90 ? 6.338 -6.242 -7.981 1.00 89.75 90 LYS A C 1
ATOM 747 O O . LYS A 1 90 ? 5.326 -5.977 -7.340 1.00 89.75 90 LYS A O 1
ATOM 752 N N . VAL A 1 91 ? 6.349 -6.715 -9.225 1.00 89.38 91 VAL A N 1
ATOM 753 C CA . VAL A 1 91 ? 5.146 -6.887 -10.066 1.00 89.38 91 VAL A CA 1
ATOM 754 C C . VAL A 1 91 ? 4.845 -8.353 -10.377 1.00 89.38 91 VAL A C 1
ATOM 756 O O . VAL A 1 91 ? 3.767 -8.684 -10.846 1.00 89.38 91 VAL A O 1
ATOM 759 N N . ALA A 1 92 ? 5.787 -9.257 -10.101 1.00 84.81 92 ALA A N 1
ATOM 760 C CA . ALA A 1 92 ? 5.570 -10.694 -10.202 1.00 84.81 92 ALA A CA 1
ATOM 761 C C . ALA A 1 92 ? 6.474 -11.437 -9.216 1.00 84.81 92 ALA A C 1
ATOM 763 O O . ALA A 1 92 ? 7.621 -11.042 -9.015 1.00 84.81 92 ALA A O 1
ATOM 764 N N . TRP A 1 93 ? 5.977 -12.537 -8.642 1.00 74.19 93 TRP A N 1
ATOM 765 C CA . TRP A 1 93 ? 6.626 -13.275 -7.543 1.00 74.19 93 TRP A CA 1
ATOM 766 C C . TRP A 1 93 ? 7.214 -14.641 -7.935 1.00 74.19 93 TRP A C 1
ATOM 768 O O . TRP A 1 93 ? 7.625 -15.416 -7.074 1.00 74.19 93 TRP A O 1
ATOM 778 N N . ASN A 1 94 ? 7.286 -14.955 -9.227 1.00 68.44 94 ASN A N 1
ATOM 779 C CA . ASN A 1 94 ? 7.696 -16.264 -9.735 1.00 68.44 94 ASN A CA 1
ATOM 780 C C . ASN A 1 94 ? 9.117 -16.273 -10.336 1.00 68.44 94 ASN A C 1
ATOM 782 O O . ASN A 1 94 ? 9.342 -15.786 -11.446 1.00 68.44 94 ASN A O 1
ATOM 786 N N . GLY A 1 95 ? 10.034 -16.934 -9.621 1.00 60.34 95 GLY A N 1
ATOM 787 C CA . GLY A 1 95 ? 11.337 -17.399 -10.117 1.00 60.34 95 GLY A CA 1
ATOM 788 C C . GLY A 1 95 ? 12.359 -16.306 -10.446 1.00 60.34 95 GLY A C 1
ATOM 789 O O . GLY A 1 95 ? 12.182 -15.149 -10.073 1.00 60.34 95 GLY A O 1
ATOM 790 N N . PHE A 1 96 ? 13.431 -16.708 -11.145 1.00 65.56 96 PHE A N 1
ATOM 791 C CA . PHE A 1 96 ? 14.398 -15.820 -11.802 1.00 65.56 96 PHE A CA 1
ATOM 792 C C . PHE A 1 96 ? 13.815 -15.361 -13.146 1.00 65.56 96 PHE A C 1
ATOM 794 O O . PHE A 1 96 ? 13.712 -16.161 -14.076 1.00 65.56 96 PHE A O 1
ATOM 801 N N . PRO A 1 97 ? 13.388 -14.105 -13.274 1.00 73.94 97 PRO A N 1
ATOM 802 C CA . PRO A 1 97 ? 12.833 -13.597 -14.517 1.00 73.94 97 PRO A CA 1
ATOM 803 C C . PRO A 1 97 ? 13.965 -13.177 -15.458 1.00 73.94 97 PRO A C 1
ATOM 805 O O . PRO A 1 97 ? 14.879 -12.460 -15.057 1.00 73.94 97 PRO A O 1
ATOM 808 N N . SER A 1 98 ? 13.904 -13.610 -16.718 1.00 82.38 98 SER A N 1
ATOM 809 C CA . SER A 1 98 ? 14.751 -13.049 -17.772 1.00 82.38 98 SER A CA 1
ATOM 810 C C . SER A 1 98 ? 14.260 -11.652 -18.158 1.00 82.38 98 SER A C 1
ATOM 812 O O . SER A 1 98 ? 13.076 -11.334 -18.015 1.00 82.38 98 SER A O 1
ATOM 814 N N . LEU A 1 99 ? 15.154 -10.826 -18.706 1.00 86.00 99 LEU A N 1
ATOM 815 C CA . LEU A 1 99 ? 14.773 -9.527 -19.264 1.00 86.00 99 LEU A CA 1
ATOM 816 C C . LEU A 1 99 ? 13.723 -9.676 -20.377 1.00 86.00 99 LEU A C 1
ATOM 818 O O . LEU A 1 99 ? 12.767 -8.913 -20.435 1.00 86.00 99 LEU A O 1
ATOM 822 N N . GLU A 1 100 ? 13.838 -10.717 -21.207 1.00 87.56 100 GLU A N 1
ATOM 823 C CA . GLU A 1 100 ? 12.849 -11.032 -22.244 1.00 87.56 100 GLU A CA 1
ATOM 824 C C . GLU A 1 100 ? 11.444 -11.235 -21.662 1.00 87.56 100 GLU A C 1
ATOM 826 O O . GLU A 1 100 ? 10.455 -10.756 -22.216 1.00 87.56 100 GLU A O 1
ATOM 831 N N . ARG A 1 101 ? 11.348 -11.914 -20.515 1.00 86.69 101 ARG A N 1
ATOM 832 C CA . ARG A 1 101 ? 10.075 -12.104 -19.829 1.00 86.69 101 ARG A CA 1
ATOM 833 C C . ARG A 1 101 ? 9.527 -10.789 -19.279 1.00 86.69 101 ARG A C 1
ATOM 835 O O . ARG A 1 101 ? 8.325 -10.566 -19.373 1.00 86.69 101 ARG A O 1
ATOM 842 N N . ALA A 1 102 ? 10.385 -9.940 -18.718 1.00 89.62 102 ALA A N 1
ATOM 843 C CA . ALA A 1 102 ? 9.975 -8.637 -18.207 1.00 89.62 102 ALA A CA 1
ATOM 844 C C . ALA A 1 102 ? 9.450 -7.725 -19.330 1.00 89.62 102 ALA A C 1
ATOM 846 O O . ALA A 1 102 ? 8.402 -7.112 -19.168 1.00 89.62 102 ALA A O 1
ATOM 847 N N . ARG A 1 103 ? 10.078 -7.733 -20.514 1.00 90.56 103 ARG A N 1
ATOM 848 C CA . ARG A 1 103 ? 9.595 -6.994 -21.699 1.00 90.56 103 ARG A CA 1
ATOM 849 C C . ARG A 1 103 ? 8.165 -7.364 -22.111 1.00 90.56 103 ARG A C 1
ATOM 851 O O . ARG A 1 103 ? 7.425 -6.498 -22.563 1.00 90.56 103 ARG A O 1
ATOM 858 N N . LYS A 1 104 ? 7.778 -8.632 -21.938 1.00 91.19 104 LYS A N 1
ATOM 859 C CA . LYS A 1 104 ? 6.434 -9.154 -22.253 1.00 91.19 104 LYS A CA 1
ATOM 860 C C . LYS A 1 104 ? 5.417 -8.953 -21.121 1.00 91.19 104 LYS A C 1
ATOM 862 O O . LYS A 1 104 ? 4.281 -9.391 -21.256 1.00 91.19 104 LYS A O 1
ATOM 867 N N . PHE A 1 105 ? 5.812 -8.373 -19.986 1.00 91.25 105 PHE A N 1
ATOM 868 C CA . PHE A 1 105 ? 4.892 -8.127 -18.880 1.00 91.25 105 PHE A CA 1
ATOM 869 C C . PHE A 1 105 ? 3.924 -6.998 -19.242 1.00 91.25 105 PHE A C 1
ATOM 871 O O . PHE A 1 105 ? 4.363 -5.921 -19.642 1.00 91.25 105 PHE A O 1
ATOM 878 N N . GLU A 1 106 ? 2.628 -7.235 -19.074 1.00 92.88 106 GLU A N 1
ATOM 879 C CA . GLU A 1 106 ? 1.562 -6.266 -19.339 1.00 92.88 106 GLU A CA 1
ATOM 880 C C . GLU A 1 106 ? 0.898 -5.860 -18.024 1.00 92.88 106 GLU A C 1
ATOM 882 O O . GLU A 1 106 ? 0.481 -6.716 -17.236 1.00 92.88 106 GLU A O 1
ATOM 887 N N . PHE A 1 107 ? 0.793 -4.554 -17.784 1.00 94.75 107 PHE A N 1
ATOM 888 C CA . PHE A 1 107 ? 0.064 -4.027 -16.639 1.00 94.75 107 PHE A CA 1
ATOM 889 C C . PHE A 1 107 ? -1.441 -4.082 -16.924 1.00 94.75 107 PHE A C 1
ATOM 891 O O . PHE A 1 107 ? -1.958 -3.347 -17.757 1.00 94.75 107 PHE A O 1
ATOM 898 N N . LYS A 1 108 ? -2.163 -4.961 -16.222 1.00 95.44 108 LYS A N 1
ATOM 899 C CA . LYS A 1 108 ? -3.621 -5.130 -16.395 1.00 95.44 108 LYS A CA 1
ATOM 900 C C . LYS A 1 108 ? -4.465 -4.312 -15.423 1.00 95.44 108 LYS A C 1
ATOM 902 O O . LYS A 1 108 ? -5.651 -4.105 -15.664 1.00 95.44 108 LYS A O 1
ATOM 907 N N . TYR A 1 109 ? -3.870 -3.896 -14.309 1.00 96.44 109 TYR A N 1
ATOM 908 C CA . TYR A 1 109 ? -4.553 -3.217 -13.216 1.00 96.44 109 TYR A CA 1
ATOM 909 C C . TYR A 1 109 ? -3.711 -2.041 -12.722 1.00 96.44 109 TYR A C 1
ATOM 911 O O . TYR A 1 109 ? -2.480 -2.139 -12.724 1.00 96.44 109 TYR A O 1
ATOM 919 N N . PRO A 1 110 ? -4.344 -0.943 -12.271 1.00 97.50 110 PRO A N 1
ATOM 920 C CA . PRO A 1 110 ? -3.624 0.122 -11.596 1.00 97.50 110 PRO A CA 1
ATOM 921 C C . PRO A 1 110 ? -2.980 -0.398 -10.310 1.00 97.50 110 PRO A C 1
ATOM 923 O O . PRO A 1 110 ? -3.502 -1.298 -9.638 1.00 97.50 110 PRO A O 1
ATOM 926 N N . ILE A 1 111 ? -1.852 0.206 -9.947 1.00 98.31 111 ILE A N 1
ATOM 927 C CA . ILE A 1 111 ? -1.138 -0.131 -8.718 1.00 98.31 111 ILE A CA 1
ATOM 928 C C . ILE A 1 111 ? -1.501 0.896 -7.649 1.00 98.31 111 ILE A C 1
ATOM 930 O O . ILE A 1 111 ? -1.129 2.066 -7.756 1.00 98.31 111 ILE A O 1
ATOM 934 N N . LEU A 1 112 ? -2.188 0.450 -6.596 1.00 98.38 112 LEU A N 1
ATOM 935 C CA . LEU A 1 112 ? -2.296 1.206 -5.355 1.00 98.38 112 LEU A CA 1
ATOM 936 C C . LEU A 1 112 ? -0.978 1.039 -4.595 1.00 98.38 112 LEU A C 1
ATOM 938 O O . LEU A 1 112 ? -0.646 -0.044 -4.111 1.00 98.38 112 LEU A O 1
ATOM 942 N N . TYR A 1 113 ? -0.205 2.112 -4.508 1.00 98.12 113 TYR A N 1
ATOM 943 C CA . TYR A 1 113 ? 1.095 2.115 -3.860 1.00 98.12 113 TYR A CA 1
ATOM 944 C C . TYR A 1 113 ? 1.034 2.893 -2.547 1.00 98.12 113 TYR A C 1
ATOM 946 O O . TYR A 1 113 ? 0.818 4.105 -2.535 1.00 98.12 113 TYR A O 1
ATOM 954 N N . VAL A 1 114 ? 1.232 2.190 -1.431 1.00 97.62 114 VAL A N 1
ATOM 955 C CA . VAL A 1 114 ? 1.197 2.771 -0.083 1.00 97.62 114 VAL A CA 1
ATOM 956 C C . VAL A 1 114 ? 2.591 2.753 0.524 1.00 97.62 114 VAL A C 1
ATOM 958 O O . VAL A 1 114 ? 3.212 1.699 0.670 1.00 97.62 114 VAL A O 1
ATOM 961 N N . THR A 1 115 ? 3.080 3.920 0.928 1.00 95.50 115 THR A N 1
ATOM 962 C CA . THR A 1 115 ? 4.387 4.060 1.576 1.00 95.50 115 THR A CA 1
ATOM 963 C C . THR A 1 115 ? 4.224 4.674 2.951 1.00 95.50 115 THR A C 1
ATOM 965 O O . THR A 1 115 ? 3.562 5.703 3.072 1.00 95.50 115 THR A O 1
ATOM 968 N N . ALA A 1 116 ? 4.875 4.114 3.965 1.00 93.12 116 ALA A N 1
ATOM 969 C CA . ALA A 1 116 ? 4.888 4.697 5.303 1.00 93.12 116 ALA A CA 1
ATOM 970 C C . ALA A 1 116 ? 6.320 4.890 5.805 1.00 93.12 116 ALA A C 1
ATOM 972 O O . ALA A 1 116 ? 7.084 3.933 5.901 1.00 93.12 116 ALA A O 1
ATOM 973 N N . SER A 1 117 ? 6.670 6.117 6.180 1.00 91.25 117 SER A N 1
ATOM 974 C CA . SER A 1 117 ? 7.952 6.445 6.793 1.00 91.25 117 SER A CA 1
ATOM 975 C C . SER A 1 117 ? 7.785 6.627 8.297 1.00 91.25 117 SER A C 1
ATOM 977 O O . SER A 1 117 ? 7.307 7.659 8.768 1.00 91.25 117 SER A O 1
ATOM 979 N N . ARG A 1 118 ? 8.262 5.648 9.075 1.00 86.62 118 ARG A N 1
ATOM 980 C CA . ARG A 1 118 ? 8.304 5.741 10.547 1.00 86.62 118 ARG A CA 1
ATOM 981 C C . ARG A 1 118 ? 9.262 6.814 11.058 1.00 86.62 118 ARG A C 1
ATOM 983 O O . ARG A 1 118 ? 9.108 7.251 12.196 1.00 86.62 118 ARG A O 1
ATOM 990 N N . LYS A 1 119 ? 10.253 7.207 10.252 1.00 89.19 119 LYS A N 1
ATOM 991 C CA . LYS A 1 119 ? 11.194 8.284 10.583 1.00 89.19 119 LYS A CA 1
ATOM 992 C C . LYS A 1 119 ? 10.530 9.648 10.414 1.00 89.19 119 LYS A C 1
ATOM 994 O O . LYS A 1 119 ? 10.575 10.461 11.326 1.00 89.19 119 LYS A O 1
ATOM 999 N N . GLU A 1 120 ? 9.878 9.855 9.273 1.00 93.38 120 GLU A N 1
ATOM 1000 C CA . GLU A 1 120 ? 9.256 11.140 8.927 1.00 93.38 120 GLU A CA 1
ATOM 1001 C C . GLU A 1 120 ? 7.824 11.280 9.473 1.00 93.38 120 GLU A C 1
ATOM 1003 O O . GLU A 1 120 ? 7.210 12.338 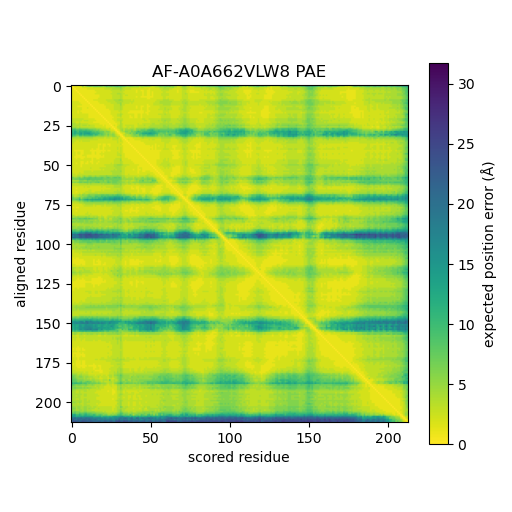9.339 1.00 93.38 120 GLU A O 1
ATOM 1008 N N . LYS A 1 121 ? 7.301 10.219 10.110 1.00 94.12 121 LYS A N 1
ATOM 1009 C CA . LYS A 1 121 ? 5.928 10.121 10.633 1.00 94.12 121 LYS A CA 1
ATOM 1010 C C . LYS A 1 121 ? 4.901 10.455 9.569 1.00 94.12 121 LYS A C 1
ATOM 1012 O O . LYS A 1 121 ? 3.988 11.248 9.773 1.00 94.12 121 LYS A O 1
ATOM 1017 N N . GLU A 1 122 ? 5.092 9.841 8.411 1.00 96.06 122 GLU A N 1
ATOM 1018 C CA . GLU A 1 122 ? 4.351 10.145 7.202 1.00 96.06 122 GLU A CA 1
ATOM 1019 C C . GLU A 1 122 ? 3.826 8.869 6.561 1.00 96.06 122 GLU A C 1
ATOM 1021 O O . GLU A 1 122 ? 4.519 7.853 6.504 1.00 96.06 122 GLU A O 1
ATOM 1026 N N . ILE A 1 123 ? 2.608 8.942 6.044 1.00 97.50 123 ILE A N 1
ATOM 1027 C CA . ILE A 1 123 ? 2.039 7.927 5.174 1.00 97.50 123 ILE A CA 1
ATOM 1028 C C . ILE A 1 123 ? 1.563 8.582 3.882 1.00 97.50 123 ILE A C 1
ATOM 1030 O O . ILE A 1 123 ? 0.993 9.674 3.883 1.00 97.50 123 ILE A O 1
ATOM 1034 N N . SER A 1 124 ? 1.835 7.914 2.769 1.00 97.81 124 SER A N 1
ATOM 1035 C CA . SER A 1 124 ? 1.463 8.362 1.436 1.00 97.81 124 SER A CA 1
ATOM 1036 C C . SER A 1 124 ? 0.787 7.242 0.666 1.00 97.81 124 SER A C 1
ATOM 1038 O O . SER A 1 124 ? 1.180 6.079 0.773 1.00 97.81 124 SER A O 1
ATOM 1040 N N . VAL A 1 125 ? -0.203 7.614 -0.135 1.00 98.44 125 VAL A N 1
ATOM 1041 C CA . VAL A 1 125 ? -0.919 6.727 -1.047 1.00 98.44 125 VAL A CA 1
ATOM 1042 C C . VAL A 1 125 ? -0.847 7.329 -2.440 1.00 98.44 125 VAL A C 1
ATOM 1044 O O . VAL A 1 125 ? -1.146 8.508 -2.630 1.00 98.44 125 VAL A O 1
ATOM 1047 N N . TYR A 1 126 ? -0.452 6.506 -3.400 1.00 98.62 126 TYR A N 1
ATOM 1048 C CA . TYR A 1 126 ? -0.376 6.830 -4.816 1.00 98.62 126 TYR A CA 1
ATOM 1049 C C . TYR A 1 126 ? -1.185 5.803 -5.595 1.00 98.62 126 TYR A C 1
ATOM 1051 O O . TYR A 1 126 ? -1.213 4.631 -5.221 1.00 98.62 126 TYR A O 1
ATOM 1059 N N . VAL A 1 127 ? -1.787 6.223 -6.701 1.00 98.56 127 VAL A N 1
ATOM 1060 C CA . VAL A 1 127 ? -2.313 5.297 -7.705 1.00 98.56 127 VAL A CA 1
ATOM 1061 C C . VAL A 1 127 ? -1.552 5.504 -9.000 1.00 98.56 127 VAL A C 1
ATOM 1063 O O . VAL A 1 127 ? -1.578 6.593 -9.574 1.00 98.56 127 VAL A O 1
ATOM 1066 N N . PHE A 1 128 ? -0.857 4.455 -9.435 1.00 98.44 128 PHE A N 1
ATOM 1067 C CA . PHE A 1 128 ? -0.218 4.404 -10.744 1.00 98.44 128 PHE A CA 1
ATOM 1068 C C . PHE A 1 128 ? -1.224 3.825 -11.734 1.00 98.44 128 PHE A C 1
ATOM 1070 O O . PHE A 1 128 ? -1.579 2.647 -11.644 1.00 98.44 128 PHE A O 1
ATOM 1077 N N . GLU A 1 129 ? -1.723 4.678 -12.627 1.00 97.88 129 GLU A N 1
ATOM 1078 C CA . GLU A 1 129 ? -2.652 4.285 -13.687 1.00 97.88 129 GLU A CA 1
ATOM 1079 C C . GLU A 1 129 ? -1.930 3.403 -14.718 1.00 97.88 129 GLU A C 1
ATOM 1081 O O . GLU A 1 129 ? -0.710 3.496 -14.887 1.00 97.88 129 GLU A O 1
ATOM 1086 N N . ILE A 1 130 ? -2.674 2.530 -15.400 1.00 97.56 130 ILE A N 1
ATOM 1087 C CA . ILE A 1 130 ? -2.105 1.591 -16.382 1.00 97.56 130 ILE A CA 1
ATOM 1088 C C . ILE A 1 130 ? -1.403 2.366 -17.499 1.00 97.56 130 ILE A C 1
ATOM 1090 O O . ILE A 1 130 ? -0.308 2.003 -17.922 1.00 97.56 130 ILE A O 1
ATOM 1094 N N . GLU A 1 131 ? -2.002 3.477 -17.919 1.00 97.75 131 GLU A N 1
ATOM 1095 C CA . GLU A 1 131 ? -1.482 4.360 -18.953 1.00 97.75 131 GLU A CA 1
ATOM 1096 C C . GLU A 1 131 ? -0.117 4.939 -18.566 1.00 97.75 131 GLU A C 1
ATOM 1098 O O . GLU A 1 131 ? 0.764 5.010 -19.414 1.00 97.75 131 GLU A O 1
ATOM 1103 N N . ASP A 1 132 ? 0.096 5.295 -17.293 1.00 97.81 132 ASP A N 1
ATOM 1104 C CA . ASP A 1 132 ? 1.386 5.815 -16.816 1.00 97.81 132 ASP A CA 1
ATOM 1105 C C . ASP A 1 132 ? 2.452 4.721 -16.752 1.00 97.81 132 ASP A C 1
ATOM 1107 O O . ASP A 1 132 ? 3.616 4.958 -17.079 1.00 97.81 132 ASP A O 1
ATOM 1111 N N . LEU A 1 133 ? 2.051 3.519 -16.331 1.00 97.69 133 LEU A N 1
ATOM 1112 C CA . LEU A 1 133 ? 2.928 2.356 -16.243 1.00 97.69 133 LEU A CA 1
ATOM 1113 C C . LEU A 1 133 ? 3.419 1.927 -17.629 1.00 97.69 133 LEU A C 1
ATOM 1115 O O . LEU A 1 133 ? 4.624 1.763 -17.829 1.00 97.69 133 LEU A O 1
ATOM 1119 N N . GLU A 1 134 ? 2.503 1.783 -18.589 1.00 97.44 134 GLU A N 1
ATOM 1120 C CA . GLU A 1 134 ? 2.840 1.414 -19.966 1.00 97.44 134 GLU A CA 1
ATOM 1121 C C . GLU A 1 134 ? 3.558 2.556 -20.698 1.00 97.44 134 GLU A C 1
ATOM 1123 O O . GLU A 1 134 ? 4.536 2.297 -21.398 1.00 97.44 134 GLU A O 1
ATOM 1128 N N . PHE A 1 135 ? 3.167 3.820 -20.480 1.00 97.44 135 PHE A N 1
ATOM 1129 C CA . PHE A 1 135 ? 3.892 4.972 -21.027 1.00 97.44 135 PHE A CA 1
ATOM 1130 C C . PHE A 1 135 ? 5.348 4.982 -20.565 1.00 97.44 135 PHE A C 1
ATOM 1132 O O . PHE A 1 135 ? 6.253 5.045 -21.397 1.00 97.44 135 PHE A O 1
ATOM 1139 N N . LEU A 1 136 ? 5.594 4.871 -19.255 1.00 97.31 136 LEU A N 1
ATOM 1140 C CA . LEU A 1 136 ? 6.955 4.878 -18.731 1.00 97.31 136 LEU A CA 1
ATOM 1141 C C . LEU A 1 136 ? 7.743 3.677 -19.266 1.00 97.31 136 LEU A C 1
ATOM 1143 O O . LEU A 1 136 ? 8.879 3.838 -19.700 1.00 97.31 136 LEU A O 1
ATOM 1147 N N . LYS A 1 137 ? 7.135 2.486 -19.306 1.00 96.31 137 LYS A N 1
ATOM 1148 C CA . LYS A 1 137 ? 7.750 1.280 -19.882 1.00 96.31 137 LYS A CA 1
ATOM 1149 C C . LYS A 1 137 ? 8.162 1.483 -21.344 1.00 96.31 137 LYS A C 1
ATOM 1151 O O . LYS A 1 137 ? 9.239 1.035 -21.726 1.00 96.31 137 LYS A O 1
ATOM 1156 N N . MET A 1 138 ? 7.346 2.164 -22.149 1.00 96.12 138 MET A N 1
ATOM 1157 C CA . MET A 1 138 ? 7.689 2.520 -23.530 1.00 96.12 138 MET A CA 1
ATOM 1158 C C . MET A 1 138 ? 8.801 3.572 -23.606 1.00 96.12 138 MET A C 1
ATOM 1160 O O . MET A 1 138 ? 9.674 3.472 -24.463 1.00 96.12 138 MET A O 1
ATOM 1164 N N . GLU A 1 139 ? 8.774 4.567 -22.721 1.00 97.19 139 GLU A N 1
ATOM 1165 C CA . GLU A 1 139 ? 9.702 5.699 -22.730 1.00 97.19 139 GLU A CA 1
ATOM 1166 C C . GLU A 1 139 ? 11.143 5.288 -22.392 1.00 97.19 139 GLU A C 1
ATOM 1168 O O . GLU A 1 139 ? 12.076 5.703 -23.075 1.00 97.19 139 GLU A O 1
ATOM 1173 N N . ILE A 1 140 ? 11.334 4.482 -21.340 1.00 96.19 140 ILE A N 1
ATOM 1174 C CA . ILE A 1 140 ? 12.674 4.100 -20.849 1.00 96.19 140 ILE A CA 1
ATOM 1175 C C . ILE A 1 140 ? 13.070 2.658 -21.184 1.00 96.19 140 ILE A C 1
ATOM 1177 O O . ILE A 1 140 ? 14.193 2.245 -20.897 1.00 96.19 140 ILE A O 1
ATOM 1181 N N . GLY A 1 141 ? 12.174 1.882 -21.797 1.00 94.81 141 GLY A N 1
ATOM 1182 C CA . GLY A 1 141 ? 12.456 0.518 -22.234 1.00 94.81 141 GLY A CA 1
ATOM 1183 C C . GLY A 1 141 ? 12.889 -0.393 -21.086 1.00 94.81 141 GLY A C 1
ATOM 1184 O O . GLY A 1 141 ? 12.250 -0.457 -20.038 1.00 94.81 141 GLY A O 1
ATOM 1185 N N . ASP A 1 142 ? 13.989 -1.119 -21.280 1.00 94.38 142 ASP A N 1
ATOM 1186 C CA . ASP A 1 142 ? 14.475 -2.115 -20.319 1.00 94.38 142 ASP A CA 1
ATOM 1187 C C . ASP A 1 142 ? 14.881 -1.529 -18.966 1.00 94.38 142 ASP A C 1
ATOM 1189 O O . ASP A 1 142 ? 14.807 -2.225 -17.949 1.00 94.38 142 ASP A O 1
ATOM 1193 N N . ASP A 1 143 ? 15.247 -0.247 -18.944 1.00 95.25 143 ASP A N 1
ATOM 1194 C CA . ASP A 1 143 ? 15.668 0.462 -17.741 1.00 95.25 143 ASP A CA 1
ATOM 1195 C C . ASP A 1 143 ? 14.515 0.708 -16.766 1.00 95.25 143 ASP A C 1
ATOM 1197 O O . ASP A 1 143 ? 14.750 1.234 -15.683 1.00 95.25 143 ASP A O 1
ATOM 1201 N N . ILE A 1 144 ? 13.275 0.321 -17.081 1.00 96.44 144 ILE A N 1
ATOM 1202 C CA . ILE A 1 144 ? 12.202 0.273 -16.080 1.00 96.44 144 ILE A CA 1
ATOM 1203 C C . ILE A 1 144 ? 12.385 -0.895 -15.105 1.00 96.44 144 ILE A C 1
ATOM 1205 O O . ILE A 1 144 ? 11.998 -0.813 -13.932 1.00 96.44 144 ILE A O 1
ATOM 1209 N N . TRP A 1 145 ? 12.988 -1.991 -15.567 1.00 94.38 145 TRP A N 1
ATOM 1210 C CA . TRP A 1 145 ? 12.971 -3.257 -14.855 1.00 94.38 145 TRP A CA 1
ATOM 1211 C C . TRP A 1 145 ? 14.100 -3.355 -13.836 1.00 94.38 145 TRP A C 1
ATOM 1213 O O . TRP A 1 145 ? 15.269 -3.072 -14.087 1.00 94.38 145 TRP A O 1
ATOM 1223 N N . TRP A 1 146 ? 13.750 -3.841 -12.655 1.00 93.19 146 TRP A N 1
ATOM 1224 C CA . TRP A 1 146 ? 14.694 -4.440 -11.733 1.00 93.19 146 TRP A CA 1
ATOM 1225 C C . TRP A 1 146 ? 14.694 -5.950 -11.959 1.00 93.19 146 TRP A C 1
ATOM 1227 O O . TRP A 1 146 ? 13.728 -6.638 -11.615 1.00 93.19 146 TRP A O 1
ATOM 1237 N N . ILE A 1 147 ? 15.794 -6.459 -12.511 1.00 89.12 147 ILE A N 1
ATOM 1238 C CA . ILE A 1 147 ? 16.047 -7.891 -12.655 1.00 89.12 147 ILE A CA 1
ATOM 1239 C C . ILE A 1 147 ? 17.058 -8.317 -11.581 1.00 89.12 147 ILE A C 1
ATOM 1241 O O . ILE A 1 147 ? 18.118 -7.696 -11.448 1.00 89.12 147 ILE A O 1
ATOM 1245 N N . PRO A 1 148 ? 16.761 -9.360 -10.792 1.00 84.00 148 PRO A N 1
ATOM 1246 C CA . PRO A 1 148 ? 17.700 -9.892 -9.818 1.00 84.00 148 PRO A CA 1
ATOM 1247 C C . PRO A 1 148 ? 19.043 -10.315 -10.414 1.00 84.00 148 PRO A C 1
ATOM 1249 O O . PRO A 1 148 ? 19.103 -10.902 -11.493 1.00 84.00 148 PRO A O 1
ATOM 1252 N N . ARG A 1 149 ? 20.126 -10.108 -9.658 1.00 81.94 149 ARG A N 1
ATOM 1253 C CA . ARG A 1 149 ? 21.456 -10.598 -10.044 1.00 81.94 149 ARG A CA 1
ATOM 1254 C C . ARG A 1 149 ? 21.532 -12.119 -9.936 1.00 81.94 149 ARG A C 1
ATOM 1256 O O . ARG A 1 149 ? 21.041 -12.694 -8.961 1.00 81.94 149 ARG A O 1
ATOM 1263 N N . SER A 1 150 ? 22.213 -12.749 -10.891 1.00 76.62 150 SER A N 1
ATOM 1264 C CA . SER A 1 150 ? 22.562 -14.172 -10.844 1.00 76.62 150 SER A CA 1
ATOM 1265 C C . SER A 1 150 ? 23.276 -14.529 -9.535 1.00 76.62 150 SER A C 1
ATOM 1267 O O . SER A 1 150 ? 24.046 -13.730 -9.004 1.00 76.62 150 SER A O 1
ATOM 1269 N N . GLY A 1 151 ? 22.998 -15.722 -9.001 1.00 75.00 151 GLY A N 1
ATOM 1270 C CA . GLY A 1 151 ? 23.567 -16.193 -7.730 1.00 75.00 151 GLY A CA 1
ATOM 1271 C C . GLY A 1 151 ? 22.873 -15.667 -6.465 1.00 75.00 151 GLY A C 1
ATOM 1272 O O . GLY A 1 151 ? 23.320 -15.959 -5.362 1.00 75.00 151 GLY A O 1
ATOM 1273 N N . THR A 1 152 ? 21.776 -14.914 -6.599 1.00 76.62 152 THR A N 1
ATOM 1274 C CA . THR A 1 152 ? 20.884 -14.565 -5.475 1.00 76.62 152 THR A CA 1
ATOM 1275 C C . THR A 1 152 ? 19.693 -15.532 -5.395 1.00 76.62 152 THR A C 1
ATOM 1277 O O . THR A 1 152 ? 19.503 -16.338 -6.297 1.00 76.62 152 THR A O 1
ATOM 1280 N N . ASN A 1 153 ? 18.871 -15.475 -4.339 1.00 70.94 153 ASN A N 1
ATOM 1281 C CA . ASN A 1 153 ? 17.587 -16.198 -4.268 1.00 70.94 153 ASN A CA 1
ATOM 1282 C C . ASN A 1 153 ? 16.411 -15.199 -4.292 1.00 70.94 153 ASN A C 1
ATOM 1284 O O . ASN A 1 153 ? 15.784 -14.939 -3.256 1.00 70.94 153 ASN A O 1
ATOM 1288 N N . PRO A 1 154 ? 16.162 -14.536 -5.434 1.00 72.69 154 PRO A N 1
ATOM 1289 C CA . PRO A 1 154 ? 15.139 -13.519 -5.534 1.00 72.69 154 PRO A CA 1
ATOM 1290 C C . PRO A 1 154 ? 13.750 -14.142 -5.589 1.00 72.69 154 PRO A C 1
ATOM 1292 O O . PRO A 1 154 ? 13.523 -15.207 -6.154 1.00 72.69 154 PRO A O 1
ATOM 1295 N N . ARG A 1 155 ? 12.779 -13.404 -5.058 1.00 74.75 155 ARG A N 1
ATOM 1296 C CA . ARG A 1 155 ? 11.358 -13.738 -5.182 1.00 74.75 155 ARG A CA 1
ATOM 1297 C C . ARG A 1 155 ? 10.717 -12.821 -6.224 1.00 74.75 155 ARG A C 1
ATOM 1299 O O . ARG A 1 155 ? 9.955 -11.940 -5.825 1.00 74.75 155 ARG A O 1
ATOM 1306 N N . GLY A 1 156 ? 11.118 -12.955 -7.495 1.00 86.19 156 GLY A N 1
ATOM 1307 C CA . GLY A 1 156 ? 10.528 -12.239 -8.637 1.00 86.19 156 GLY A CA 1
ATOM 1308 C C . GLY A 1 156 ? 11.300 -11.031 -9.197 1.00 86.19 156 GLY A C 1
ATOM 1309 O O . GLY A 1 156 ? 12.471 -10.845 -8.876 1.00 86.19 156 GLY A O 1
ATOM 1310 N N . PHE A 1 157 ? 10.630 -10.213 -10.022 1.00 90.62 157 PHE A N 1
ATOM 1311 C CA . PHE A 1 157 ? 11.117 -8.928 -10.570 1.00 90.62 157 PHE A CA 1
ATOM 1312 C C . PHE A 1 157 ? 10.151 -7.785 -10.270 1.00 90.62 157 PHE A C 1
ATOM 1314 O O . PHE A 1 157 ? 9.044 -7.989 -9.764 1.00 90.62 157 PHE A O 1
ATOM 1321 N N . GLY A 1 158 ? 10.583 -6.567 -10.582 1.00 93.56 158 GLY A N 1
ATOM 1322 C CA . GLY A 1 158 ? 9.809 -5.369 -10.327 1.00 93.56 158 GLY A CA 1
ATOM 1323 C C . GLY A 1 158 ? 10.192 -4.188 -11.196 1.00 93.56 158 GLY A C 1
ATOM 1324 O O . GLY A 1 158 ? 11.074 -4.279 -12.044 1.00 93.56 158 GLY A O 1
ATOM 1325 N N . ILE A 1 159 ? 9.543 -3.070 -10.914 1.00 95.75 159 ILE A N 1
ATOM 1326 C CA . ILE A 1 159 ? 9.893 -1.735 -11.383 1.00 95.75 159 ILE A CA 1
ATOM 1327 C C . ILE A 1 159 ? 11.009 -1.217 -10.480 1.00 95.75 159 ILE A C 1
ATOM 1329 O O . ILE A 1 159 ? 10.884 -1.257 -9.252 1.00 95.75 159 ILE A O 1
ATOM 1333 N N . ASN A 1 160 ? 12.115 -0.753 -11.053 1.00 95.62 160 ASN A N 1
ATOM 1334 C CA . ASN A 1 160 ? 13.237 -0.275 -10.253 1.00 95.62 160 ASN A CA 1
ATOM 1335 C C . ASN A 1 160 ? 12.922 1.033 -9.509 1.00 95.62 160 ASN A C 1
ATOM 1337 O O . ASN A 1 160 ? 11.992 1.769 -9.835 1.00 95.62 160 ASN A O 1
ATOM 1341 N N . THR A 1 161 ? 13.735 1.344 -8.501 1.00 96.62 161 THR A N 1
ATOM 1342 C CA . THR A 1 161 ? 13.510 2.488 -7.608 1.00 96.62 161 THR A CA 1
ATOM 1343 C C . THR A 1 161 ? 13.401 3.833 -8.334 1.00 96.62 161 THR A C 1
ATOM 1345 O O . THR A 1 161 ? 12.610 4.675 -7.916 1.00 96.62 161 THR A O 1
ATOM 1348 N N . GLN A 1 162 ? 14.183 4.069 -9.396 1.00 97.50 162 GLN A N 1
ATOM 1349 C CA . GLN A 1 162 ? 14.126 5.348 -10.119 1.00 97.50 162 GLN A CA 1
ATOM 1350 C C . GLN A 1 162 ? 12.815 5.489 -10.887 1.00 97.50 162 GLN A C 1
ATOM 1352 O O . GLN A 1 162 ? 12.175 6.536 -10.833 1.00 97.50 162 GLN A O 1
ATOM 1357 N N . SER A 1 163 ? 12.368 4.408 -11.513 1.00 97.94 163 SER A N 1
ATOM 1358 C CA . SER A 1 163 ? 11.093 4.361 -12.222 1.00 97.94 163 SER A CA 1
ATOM 1359 C C . SER A 1 163 ? 9.907 4.494 -11.268 1.00 97.94 163 SER A C 1
ATOM 1361 O O . SER A 1 163 ? 8.987 5.254 -11.550 1.00 97.94 163 SER A O 1
ATOM 1363 N N . VAL A 1 164 ? 9.964 3.873 -10.081 1.00 98.06 164 VAL A N 1
ATOM 1364 C CA . VAL A 1 164 ? 8.958 4.088 -9.022 1.00 98.06 164 VAL A CA 1
ATOM 1365 C C . VAL A 1 164 ? 8.872 5.566 -8.637 1.00 98.06 164 VAL A C 1
ATOM 1367 O O . VAL A 1 164 ? 7.774 6.104 -8.543 1.00 98.06 164 VAL A O 1
ATOM 1370 N N . LYS A 1 165 ? 10.006 6.258 -8.461 1.00 98.06 165 LYS A N 1
ATOM 1371 C CA . LYS A 1 165 ? 10.001 7.702 -8.169 1.00 98.06 165 LYS A CA 1
ATOM 1372 C C . LYS A 1 165 ? 9.366 8.513 -9.298 1.00 98.06 165 LYS A C 1
ATOM 1374 O O . LYS A 1 165 ? 8.577 9.405 -9.012 1.00 98.06 165 LYS A O 1
ATOM 1379 N N . ARG A 1 166 ? 9.659 8.191 -10.564 1.00 98.19 166 ARG A N 1
ATOM 1380 C CA . ARG A 1 166 ? 9.020 8.851 -11.716 1.00 98.19 166 ARG A CA 1
ATOM 1381 C C . ARG A 1 166 ? 7.501 8.664 -11.701 1.00 98.19 166 ARG A C 1
ATOM 1383 O O . ARG A 1 166 ? 6.781 9.649 -11.833 1.00 98.19 166 ARG A O 1
ATOM 1390 N N . LEU A 1 167 ? 7.019 7.446 -11.444 1.00 98.50 167 LEU A N 1
ATOM 1391 C CA . LEU A 1 167 ? 5.585 7.156 -11.310 1.00 98.50 167 LEU A CA 1
ATOM 1392 C C . LEU A 1 167 ? 4.938 7.928 -10.152 1.00 98.50 167 LEU A C 1
ATOM 1394 O O . LEU A 1 167 ? 3.826 8.430 -10.292 1.00 98.50 167 LEU A O 1
ATOM 1398 N N . MET A 1 168 ? 5.637 8.081 -9.022 1.00 98.38 168 MET A N 1
ATOM 1399 C CA . MET A 1 168 ? 5.162 8.909 -7.907 1.00 98.38 168 MET A CA 1
ATOM 1400 C C . MET A 1 168 ? 4.981 10.374 -8.319 1.00 98.38 168 MET A C 1
ATOM 1402 O O . MET A 1 168 ? 3.972 10.976 -7.959 1.00 98.38 168 MET A O 1
ATOM 1406 N N . GLU A 1 169 ? 5.915 10.947 -9.080 1.00 98.44 169 GLU A N 1
ATOM 1407 C CA . GLU A 1 169 ? 5.787 12.323 -9.574 1.00 98.44 169 GLU A CA 1
ATOM 1408 C C . GLU A 1 169 ? 4.650 12.469 -10.596 1.00 98.44 169 GLU A C 1
ATOM 1410 O O . GLU A 1 169 ? 3.872 13.419 -10.507 1.00 98.44 169 GLU A O 1
ATOM 1415 N N . MET A 1 170 ? 4.474 11.497 -11.499 1.00 98.38 170 MET A N 1
ATOM 1416 C CA . MET A 1 170 ? 3.334 11.464 -12.430 1.00 98.38 170 MET A CA 1
ATOM 1417 C C . MET A 1 170 ? 1.995 11.408 -11.678 1.00 98.38 170 MET A C 1
ATOM 1419 O O . MET A 1 170 ? 1.095 12.209 -11.942 1.00 98.38 170 MET A O 1
ATOM 1423 N N . ALA A 1 171 ? 1.883 10.531 -10.675 1.00 98.50 171 ALA A N 1
ATOM 1424 C CA . ALA A 1 171 ? 0.690 10.417 -9.841 1.00 98.50 171 ALA A CA 1
ATOM 1425 C C . ALA A 1 171 ? 0.397 11.721 -9.079 1.00 98.50 171 ALA A C 1
ATOM 1427 O O . ALA A 1 171 ? -0.753 12.159 -9.033 1.00 98.50 171 ALA A O 1
ATOM 1428 N N . LYS A 1 172 ? 1.420 12.388 -8.525 1.00 98.31 172 LYS A N 1
ATOM 1429 C CA . LYS A 1 172 ? 1.266 13.704 -7.879 1.00 98.31 172 LYS A CA 1
ATOM 1430 C C . LYS A 1 172 ? 0.763 14.762 -8.856 1.00 98.31 172 LYS A C 1
ATOM 1432 O O . LYS A 1 172 ? -0.197 15.457 -8.529 1.00 98.31 172 LYS A O 1
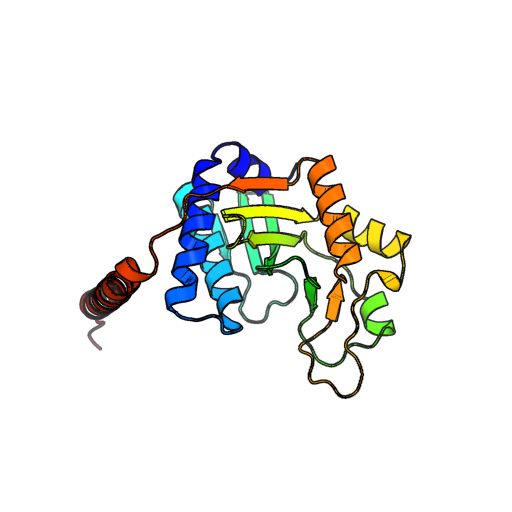ATOM 1437 N N . ALA A 1 173 ? 1.358 14.854 -10.047 1.00 97.94 173 ALA A N 1
ATOM 1438 C CA . ALA A 1 173 ? 0.969 15.824 -11.070 1.00 97.94 173 ALA A CA 1
ATOM 1439 C C . ALA A 1 173 ? -0.499 15.660 -11.503 1.00 97.94 173 ALA A C 1
ATOM 1441 O O . ALA A 1 173 ? -1.200 16.649 -11.704 1.00 97.94 173 ALA A O 1
ATOM 1442 N N . LYS A 1 174 ? -0.994 14.418 -11.563 1.00 97.69 174 LYS A N 1
ATOM 1443 C CA . LYS A 1 174 ? -2.402 14.095 -11.857 1.00 97.69 174 LYS A CA 1
ATOM 1444 C C . LYS A 1 174 ? -3.355 14.256 -10.669 1.00 97.69 174 LYS A C 1
ATOM 1446 O O . LYS A 1 174 ? -4.564 14.071 -10.809 1.00 97.69 174 LYS A O 1
ATOM 1451 N N . GLY A 1 175 ? -2.834 14.536 -9.475 1.00 98.00 175 GLY A N 1
ATOM 1452 C CA . GLY A 1 175 ? -3.617 14.523 -8.244 1.00 98.00 175 GLY A CA 1
ATOM 1453 C C . GLY A 1 175 ? -4.031 13.119 -7.780 1.00 98.00 175 GLY A C 1
ATOM 1454 O O . GLY A 1 175 ? -4.866 13.021 -6.884 1.00 98.00 175 GLY A O 1
ATOM 1455 N N . ASN A 1 176 ? -3.429 12.054 -8.313 1.00 98.38 176 ASN A N 1
ATOM 1456 C CA . ASN A 1 176 ? -3.588 10.652 -7.896 1.00 98.38 176 ASN A CA 1
ATOM 1457 C C . ASN A 1 176 ? -2.647 10.277 -6.736 1.00 98.38 176 ASN A C 1
ATOM 1459 O O . ASN A 1 176 ? -2.176 9.146 -6.623 1.00 98.38 176 ASN A O 1
ATOM 1463 N N . ALA A 1 177 ? -2.356 11.246 -5.871 1.00 98.38 177 ALA A N 1
ATOM 1464 C CA . ALA A 1 177 ? -1.528 11.068 -4.695 1.00 98.38 177 ALA A CA 1
ATOM 1465 C C . ALA A 1 177 ? -2.092 11.852 -3.510 1.00 98.38 177 ALA A C 1
ATOM 1467 O O . ALA A 1 177 ? -2.682 12.929 -3.674 1.00 98.38 177 ALA A O 1
ATOM 1468 N N . ILE A 1 178 ? -1.869 11.321 -2.314 1.00 98.31 178 ILE A N 1
ATOM 1469 C CA . ILE A 1 178 ? -2.106 12.006 -1.049 1.00 98.31 178 ILE A CA 1
ATOM 1470 C C . ILE A 1 178 ? -1.044 11.591 -0.033 1.00 98.31 178 ILE A C 1
ATOM 1472 O O . ILE A 1 178 ? -0.671 10.423 0.057 1.00 98.31 178 ILE A O 1
ATOM 1476 N N . THR A 1 179 ? -0.586 12.560 0.749 1.00 97.75 179 THR A N 1
ATOM 1477 C CA . THR A 1 179 ? 0.404 12.375 1.807 1.00 97.75 179 THR A CA 1
ATOM 1478 C C . THR A 1 179 ? -0.095 13.042 3.076 1.00 97.75 179 THR A C 1
ATOM 1480 O O . THR A 1 179 ? -0.652 14.141 3.032 1.00 97.75 179 THR A O 1
ATOM 1483 N N . LYS A 1 180 ? 0.108 12.388 4.218 1.00 97.69 180 LYS A N 1
ATOM 1484 C CA . LYS A 1 180 ? -0.304 12.904 5.519 1.00 97.69 180 LYS A CA 1
ATOM 1485 C C . LYS A 1 180 ? 0.716 12.530 6.586 1.00 97.69 180 LYS A C 1
ATOM 1487 O O . LYS A 1 180 ? 1.145 11.381 6.682 1.00 97.69 180 LYS A O 1
ATOM 1492 N N . LYS A 1 181 ? 1.072 13.512 7.415 1.00 97.31 181 LYS A N 1
ATOM 1493 C CA . LYS A 1 181 ? 1.772 13.252 8.672 1.00 97.31 181 LYS A CA 1
ATOM 1494 C C . LYS A 1 181 ? 0.801 12.709 9.707 1.00 97.31 181 LYS A C 1
ATOM 1496 O O . LYS A 1 181 ? -0.335 13.175 9.771 1.00 97.31 181 LYS A O 1
ATOM 1501 N N . TYR A 1 182 ? 1.259 11.765 10.513 1.00 95.31 182 TYR A N 1
ATOM 1502 C CA . TYR A 1 182 ? 0.465 11.154 11.568 1.00 95.31 182 TYR A CA 1
ATOM 1503 C C . TYR A 1 182 ? 1.153 11.303 12.922 1.00 95.31 182 TYR A C 1
ATOM 1505 O O . TYR A 1 182 ? 2.382 11.326 13.023 1.00 95.31 182 TYR A O 1
ATOM 1513 N N . THR A 1 183 ? 0.353 11.383 13.981 1.00 94.38 183 THR A N 1
ATOM 1514 C CA . THR A 1 183 ? 0.886 11.359 15.346 1.00 94.38 183 THR A CA 1
ATOM 1515 C C . THR A 1 183 ? 1.308 9.926 15.699 1.00 94.38 183 THR A C 1
ATOM 1517 O O . THR A 1 183 ? 0.453 9.037 15.665 1.00 94.38 183 THR A O 1
ATOM 1520 N N . PRO A 1 184 ? 2.591 9.658 16.010 1.00 90.31 184 PRO A N 1
ATOM 1521 C CA . PRO A 1 184 ? 3.061 8.306 16.304 1.00 90.31 184 PRO A CA 1
ATOM 1522 C C . PRO A 1 184 ? 2.454 7.741 17.582 1.00 90.31 184 PRO A C 1
ATOM 1524 O O . PRO A 1 184 ? 2.045 8.483 18.477 1.00 90.31 184 PRO A O 1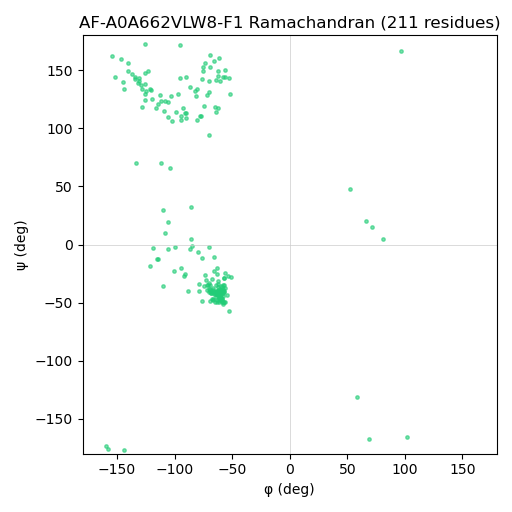
ATOM 1527 N N . ILE A 1 185 ? 2.456 6.415 17.688 1.00 90.06 185 ILE A N 1
ATOM 1528 C CA . ILE A 1 185 ? 1.999 5.727 18.893 1.00 90.06 185 ILE A CA 1
ATOM 1529 C C . ILE A 1 185 ? 3.198 5.414 19.791 1.00 90.06 185 ILE A C 1
ATOM 1531 O O . ILE A 1 185 ? 4.279 5.052 19.324 1.00 90.06 185 ILE A O 1
ATOM 1535 N N . ASN A 1 186 ? 3.004 5.508 21.109 1.00 89.75 186 ASN A N 1
ATOM 1536 C CA . ASN A 1 186 ? 3.962 4.963 22.063 1.00 89.75 186 ASN A CA 1
ATOM 1537 C C . ASN A 1 186 ? 3.917 3.423 22.022 1.00 89.75 186 ASN A C 1
ATOM 1539 O O . ASN A 1 186 ? 3.094 2.777 22.670 1.00 89.75 186 ASN A O 1
ATOM 1543 N N . MET A 1 187 ? 4.803 2.838 21.217 1.00 87.00 187 MET A N 1
ATOM 1544 C CA . MET A 1 187 ? 4.851 1.392 20.988 1.00 87.00 187 MET A CA 1
ATOM 1545 C C . MET A 1 187 ? 5.273 0.597 22.229 1.00 87.00 187 MET A C 1
ATOM 1547 O O . MET A 1 187 ? 4.852 -0.551 22.387 1.00 87.00 187 MET A O 1
ATOM 1551 N N . GLU A 1 188 ? 6.084 1.191 23.109 1.00 84.62 188 GLU A N 1
ATOM 1552 C CA . GLU A 1 188 ? 6.557 0.532 24.329 1.00 84.62 188 GLU A CA 1
ATOM 1553 C C . GLU A 1 188 ? 5.406 0.283 25.302 1.00 84.62 188 GLU A C 1
ATOM 1555 O O . GLU A 1 188 ? 5.243 -0.836 25.793 1.00 84.62 188 GLU A O 1
ATOM 1560 N N . SER A 1 189 ? 4.562 1.294 25.526 1.00 86.25 189 SER A N 1
ATOM 1561 C CA . SER A 1 189 ? 3.392 1.151 26.393 1.00 86.25 189 SER A CA 1
ATOM 1562 C C . SER A 1 189 ? 2.301 0.283 25.757 1.00 86.25 189 SER A C 1
ATOM 1564 O O . SER A 1 189 ? 1.655 -0.500 26.457 1.00 86.25 189 SER A O 1
ATOM 1566 N N . LEU A 1 190 ? 2.129 0.353 24.431 1.00 93.38 190 LEU A N 1
ATOM 1567 C CA . LEU A 1 190 ? 1.062 -0.362 23.730 1.00 93.38 190 LEU A CA 1
ATOM 1568 C C . LEU A 1 190 ? 1.280 -1.880 23.676 1.00 93.38 190 LEU A C 1
ATOM 1570 O O . LEU A 1 190 ? 0.311 -2.636 23.734 1.00 93.38 190 LEU A O 1
ATOM 1574 N N . LYS A 1 191 ? 2.526 -2.361 23.565 1.00 93.06 191 LYS A N 1
ATOM 1575 C CA . LYS A 1 191 ? 2.808 -3.776 23.249 1.00 93.06 191 LYS A CA 1
ATOM 1576 C C . LYS A 1 191 ? 2.125 -4.766 24.198 1.00 93.06 191 LYS A C 1
ATOM 1578 O O . LYS A 1 191 ? 1.577 -5.772 23.750 1.00 93.06 191 LYS A O 1
ATOM 1583 N N . ARG A 1 192 ? 2.139 -4.499 25.507 1.00 9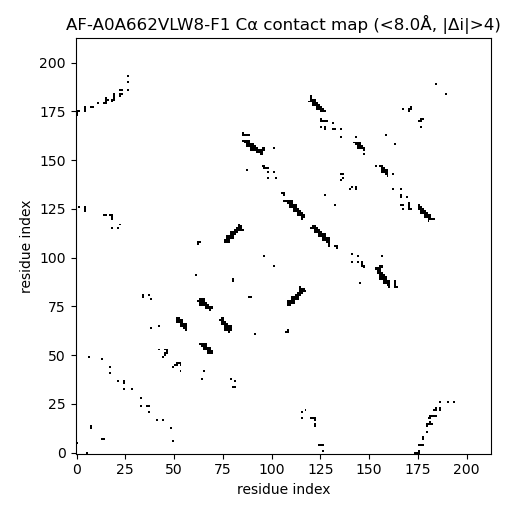1.31 192 ARG A N 1
ATOM 1584 C CA . ARG A 1 192 ? 1.493 -5.376 26.500 1.00 91.31 192 ARG A CA 1
ATOM 1585 C C . ARG A 1 192 ? -0.029 -5.346 26.379 1.00 91.31 192 ARG A C 1
ATOM 1587 O O . ARG A 1 192 ? -0.676 -6.387 26.488 1.00 91.31 192 ARG A O 1
ATOM 1594 N N . GLU A 1 193 ? -0.595 -4.164 26.167 1.00 94.69 193 GLU A N 1
ATOM 1595 C CA . GLU A 1 193 ? -2.035 -3.989 25.993 1.00 94.69 193 GLU A CA 1
ATOM 1596 C C . GLU A 1 193 ? -2.528 -4.677 24.716 1.00 94.69 193 GLU A C 1
ATOM 1598 O O . GLU A 1 193 ? -3.549 -5.364 24.755 1.00 94.69 193 GLU A O 1
ATOM 1603 N N . TYR A 1 194 ? -1.762 -4.566 23.627 1.00 95.44 194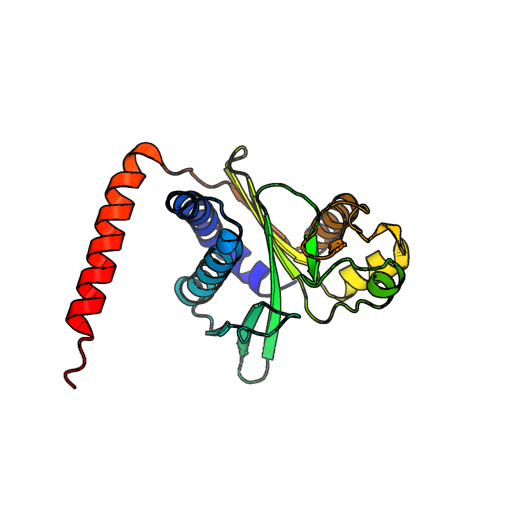 TYR A N 1
ATOM 1604 C CA . TYR A 1 194 ? -2.033 -5.220 22.350 1.00 95.44 194 TYR A CA 1
ATOM 1605 C C . TYR A 1 194 ? -2.236 -6.724 22.519 1.00 95.44 194 TYR A C 1
ATOM 1607 O O . TYR A 1 194 ? -3.308 -7.238 22.212 1.00 95.44 194 TYR A O 1
ATOM 1615 N N . TRP A 1 195 ? -1.246 -7.428 23.080 1.00 94.31 195 TRP A N 1
ATOM 1616 C CA . TRP A 1 195 ? -1.320 -8.884 23.232 1.00 94.31 195 TRP A CA 1
ATOM 1617 C C . TRP A 1 195 ? -2.441 -9.329 24.170 1.00 94.31 195 TRP A C 1
ATOM 1619 O O . TRP A 1 195 ? -3.089 -10.343 23.917 1.00 94.31 195 TRP A O 1
ATOM 1629 N N . LYS A 1 196 ? -2.723 -8.547 25.221 1.00 95.75 196 LYS A N 1
ATOM 1630 C CA . LYS A 1 196 ? -3.860 -8.808 26.112 1.00 95.75 196 LYS A CA 1
ATOM 1631 C C . LYS A 1 196 ? -5.192 -8.698 25.362 1.00 95.75 196 LYS A C 1
ATOM 1633 O O . LYS A 1 196 ? -6.035 -9.581 25.490 1.00 95.75 196 LYS A O 1
ATOM 1638 N N . LYS A 1 197 ? -5.382 -7.627 24.584 1.00 96.81 197 LYS A N 1
ATOM 1639 C CA . LYS A 1 197 ? -6.593 -7.412 23.776 1.00 96.81 197 LYS A CA 1
ATOM 1640 C C . LYS A 1 197 ? -6.739 -8.468 22.683 1.00 96.81 197 LYS A C 1
ATOM 1642 O O . LYS A 1 197 ? -7.829 -8.997 22.512 1.00 96.81 197 LYS A O 1
ATOM 1647 N N . TRP A 1 198 ? -5.647 -8.808 22.006 1.00 95.44 198 TRP A N 1
ATOM 1648 C CA . TRP A 1 198 ? -5.611 -9.843 20.976 1.00 95.44 198 TRP A CA 1
ATOM 1649 C C . TRP A 1 198 ? -6.044 -11.209 21.523 1.00 95.44 198 TRP A C 1
ATOM 1651 O O . TRP A 1 198 ? -6.948 -11.830 20.970 1.00 95.44 198 TRP A O 1
ATOM 1661 N N . TYR A 1 199 ? -5.476 -11.644 22.653 1.00 96.56 199 TYR A N 1
ATOM 1662 C CA . TYR A 1 199 ? -5.866 -12.907 23.285 1.00 96.56 199 TYR A CA 1
ATOM 1663 C C . TYR A 1 199 ? -7.346 -12.915 23.680 1.00 96.56 199 TYR A C 1
ATOM 1665 O O . TYR A 1 199 ? -8.047 -13.887 23.410 1.00 96.56 199 TYR A O 1
ATOM 1673 N N . ASN A 1 200 ? -7.830 -11.827 24.288 1.00 98.00 200 ASN A N 1
ATOM 1674 C CA . ASN A 1 200 ? -9.232 -11.723 24.686 1.00 98.00 200 ASN A CA 1
ATOM 1675 C C . ASN A 1 200 ? -10.171 -11.767 23.477 1.00 98.00 200 ASN A C 1
ATOM 1677 O O . ASN A 1 200 ? -11.146 -12.503 23.518 1.00 98.00 200 ASN A O 1
ATOM 1681 N N . LEU A 1 201 ? -9.844 -11.071 22.383 1.00 96.44 201 LEU A N 1
ATOM 1682 C CA . LEU A 1 201 ? -10.612 -11.145 21.140 1.00 96.44 201 LEU A CA 1
ATOM 1683 C C . LEU A 1 201 ? -10.708 -12.589 20.632 1.00 96.44 201 LEU A C 1
ATOM 1685 O O . LEU A 1 201 ? -11.801 -13.063 20.337 1.00 96.44 201 LEU A O 1
ATOM 1689 N N . LEU A 1 202 ? -9.578 -13.299 20.548 1.00 96.38 202 LEU A N 1
ATOM 1690 C CA . LEU A 1 202 ? -9.574 -14.689 20.089 1.00 96.38 202 LEU A CA 1
ATOM 1691 C C . LEU A 1 202 ? -10.369 -15.606 21.015 1.00 96.38 202 LEU A C 1
ATOM 1693 O O . LEU A 1 202 ? -11.129 -16.442 20.534 1.00 96.38 202 LEU A O 1
ATOM 1697 N N . LYS A 1 203 ? -10.219 -15.438 22.331 1.00 96.69 203 LYS A N 1
ATOM 1698 C CA . LYS A 1 203 ? -10.979 -16.187 23.332 1.00 96.69 203 LYS A CA 1
ATOM 1699 C C . LYS A 1 203 ? -12.481 -15.952 23.168 1.00 96.69 203 LYS A C 1
ATOM 1701 O O . LYS A 1 203 ? -13.240 -16.915 23.138 1.00 96.69 203 LYS A O 1
ATOM 1706 N N . ASP A 1 204 ? -12.898 -14.697 23.041 1.00 96.88 204 ASP A N 1
ATOM 1707 C CA . ASP A 1 204 ? -14.307 -14.329 22.914 1.00 96.88 204 ASP A CA 1
ATOM 1708 C C . ASP A 1 204 ? -14.912 -14.905 21.628 1.00 96.88 204 ASP A C 1
ATOM 1710 O O . ASP A 1 204 ? -16.002 -15.474 21.659 1.00 96.88 204 ASP A O 1
ATOM 1714 N N . LEU A 1 205 ? -14.187 -14.833 20.505 1.00 96.00 205 LEU A N 1
ATOM 1715 C CA . LEU A 1 205 ? -14.613 -15.441 19.242 1.00 96.00 205 LEU A CA 1
ATOM 1716 C C . LEU A 1 205 ? -14.696 -16.970 19.340 1.00 96.00 205 LEU A C 1
ATOM 1718 O O . LEU A 1 205 ? -15.692 -17.549 18.909 1.00 96.00 205 LEU A O 1
ATOM 1722 N N . ALA A 1 206 ? -13.686 -17.614 19.931 1.00 94.69 206 ALA A N 1
ATOM 1723 C CA . ALA A 1 206 ? -13.637 -19.065 20.084 1.00 94.69 206 ALA A CA 1
ATOM 1724 C C . ALA A 1 206 ? -14.779 -19.599 20.956 1.00 94.69 206 ALA A C 1
ATOM 1726 O O . ALA A 1 206 ? -15.313 -20.657 20.656 1.00 94.69 206 ALA A O 1
ATOM 1727 N N . LEU A 1 207 ? -15.171 -18.867 22.004 1.00 94.44 207 LEU A N 1
ATOM 1728 C CA . LEU A 1 207 ? -16.287 -19.242 22.878 1.00 94.44 207 LEU A CA 1
ATOM 1729 C C . LEU A 1 207 ? -17.656 -18.921 22.269 1.00 94.44 207 LEU A C 1
ATOM 1731 O O . LEU A 1 207 ? -18.615 -19.647 22.507 1.00 94.44 207 LEU A O 1
ATOM 1735 N N . LYS A 1 208 ? -17.770 -17.832 21.500 1.00 94.69 208 LYS A N 1
ATOM 1736 C CA . LYS A 1 208 ? -19.049 -17.387 20.926 1.00 94.69 208 LYS A CA 1
ATOM 1737 C C . LYS A 1 208 ? -19.515 -18.248 19.754 1.00 94.69 208 LYS A C 1
ATOM 1739 O O . LYS A 1 208 ? -20.716 -18.416 19.575 1.00 94.69 208 LYS A O 1
ATOM 1744 N N . TYR A 1 209 ? -18.583 -18.737 18.942 1.00 90.88 209 TYR A N 1
ATOM 1745 C CA . TYR A 1 209 ? -18.882 -19.485 17.719 1.00 90.88 209 TYR A CA 1
ATOM 1746 C C . TYR A 1 209 ? -18.519 -20.972 17.836 1.00 90.88 209 TYR A C 1
ATOM 1748 O O . TYR A 1 209 ? -18.177 -21.599 16.835 1.00 90.88 209 TYR A O 1
ATOM 1756 N N . VAL A 1 210 ? -18.585 -21.541 19.048 1.00 85.75 210 VAL A N 1
ATOM 1757 C CA . VAL A 1 210 ? -18.530 -22.999 19.222 1.00 85.75 210 VAL A CA 1
ATOM 1758 C C . VAL A 1 210 ? -19.735 -23.594 18.502 1.00 85.75 210 VAL A C 1
ATOM 1760 O O . VAL A 1 210 ? -20.879 -23.285 18.829 1.00 85.75 210 VAL A O 1
ATOM 1763 N N . VAL A 1 211 ? -19.469 -24.411 17.490 1.00 76.88 211 VAL A N 1
ATOM 1764 C CA . VAL A 1 211 ? -20.485 -25.253 16.866 1.00 76.88 211 VAL A CA 1
ATOM 1765 C C . VAL A 1 211 ? -20.440 -26.575 17.617 1.00 76.88 211 VAL A C 1
ATOM 1767 O O . VAL A 1 211 ? -19.423 -27.268 17.561 1.00 76.88 211 VAL A O 1
ATOM 1770 N N . ASP A 1 212 ? -21.504 -26.892 18.352 1.00 69.88 212 ASP A N 1
ATOM 1771 C CA . ASP A 1 212 ? -21.692 -28.244 18.874 1.00 69.88 212 ASP A CA 1
ATOM 1772 C C . ASP A 1 212 ? -21.875 -29.176 17.667 1.00 69.88 212 ASP A C 1
ATOM 1774 O O . ASP A 1 212 ? -22.775 -28.966 16.847 1.00 69.88 212 ASP A O 1
ATOM 1778 N N . PHE A 1 213 ? -20.963 -30.137 17.517 1.00 57.56 213 PHE A N 1
ATOM 1779 C CA . PHE A 1 213 ? -21.023 -31.178 16.489 1.00 57.56 213 PHE A CA 1
ATOM 1780 C C . PHE A 1 213 ? -21.851 -32.370 16.963 1.00 57.56 213 PHE A C 1
ATOM 1782 O O . PHE A 1 213 ? -21.691 -32.763 18.143 1.00 57.56 213 PHE A O 1
#

Secondary structure (DSSP, 8-state):
--HHHHHHHH-HHHHHHHHHHHHHGGGG--STTHHHHHHHHHHHHHHHHH--EEEEPPTT--S-SEEEE-SSS-EEEEEEEEESSS--EEEE-SS---HHHHHT----S-EEEEEEETTTTEEEEEEE-HHHHHHHHHHHGGGGEEPPPTTS----EEE-HHHHHHHHHHHHHTT-EEEEE-PPP-HHHHHHHHHHHHHHHHHHHHHHT----

Foldseek 3Di:
DDPVLVVCVVPVVLVLVLLQVLVVLCLVHDPPCSQVVSLVVVQVSCCPVVVWDKAADDPPDQQFGIKTDPDPPDIATEHEDEEQDQWFTFRGQDDQDDLVNVLPDARPHWYFYWYHHPPQQKIKTATQDSCNVVVLCVVPPSLQKDGDDPPDGGRHIGGGRVNSVVSVVVRVVVSRMDMDHYDYDPCVVCSVVVVVVVVVVVVVVCVVPDDDD

Sequence (213 aa):
MDYIIQLLKSRPETLELLGRLWEILYIEGSTPDIGKRREHIIRTLLEMEFGLKVIPAPPMERDWDFQVILDENRRQSYSLNTTETITTLKVAWNGFPSLERARKFEFKYPILYVTASRKEKEISVYVFEIEDLEFLKMEIGDDIWWIPRSGTNPRGFGINTQSVKRLMEMAKAKGNAITKKYTPINMESLKREYWKKWYNLLKDLALKYVVDF

pLDDT: mean 92.19, std 7.56, range [57.56, 98.62]

Mean predicted aligned error: 4.64 Å

Solvent-accessible surface area (backbone atoms only — not comparable to full-atom values): 12096 Å² total; per-residue (Å²): 112,52,66,70,47,52,52,42,67,77,39,53,66,59,49,25,48,48,40,39,53,57,58,58,56,50,77,82,44,87,54,82,66,46,58,60,54,50,52,51,51,54,48,50,45,42,31,72,78,66,68,41,53,67,45,72,43,60,96,83,55,75,71,42,49,35,31,42,50,79,53,100,88,42,71,49,59,27,21,74,47,77,40,63,61,97,46,64,47,70,73,44,69,70,50,88,60,52,70,72,57,57,73,69,60,76,77,88,40,30,35,39,37,38,39,39,30,86,86,79,33,32,27,34,43,35,44,44,47,43,69,58,55,52,48,50,40,67,74,56,42,74,74,31,54,36,66,70,63,87,95,62,90,59,74,20,34,25,38,21,43,70,48,47,51,52,47,51,52,54,15,48,76,61,55,18,41,53,74,41,69,31,77,80,75,68,59,80,74,41,50,64,55,49,55,54,51,52,52,50,52,52,52,51,51,59,66,71,66,63,74,89,129

Radius of gyration: 18.79 Å; Cα contacts (8 Å, |Δi|>4): 310; chains: 1; bounding box: 47×47×50 Å

Nearest PDB structures (foldseek):
  3ndh-assembly1_B  TM=7.110E-01  e=1.219E-10  Thermoplasma acidophilum
  4kyw-assembly1_A  TM=4.571E-01  e=5.333E-03  Streptococcus pneumoniae TIGR4
  1ob8-assembly2_B  TM=4.420E-01  e=7.143E-02  Saccharolobus solfataricus
  8riu-assembly1_E  TM=2.051E-01  e=9.568E-01  Candidatus Methanoperedenaceae archaeon GB50